Protein AF-B2KZG4-F1 (afdb_monomer_lite)

Organism: Picea abies (NCBI:txid3329)

pLDDT: mean 82.34, std 11.47, range [42.91, 95.0]

Sequence (218 aa):
MPFTLRVTTVGIEIMESKTRGLRWCLDFRDMDSPAIIVLSDAYGKKGEEGGGFVICPMYGRKCKAFM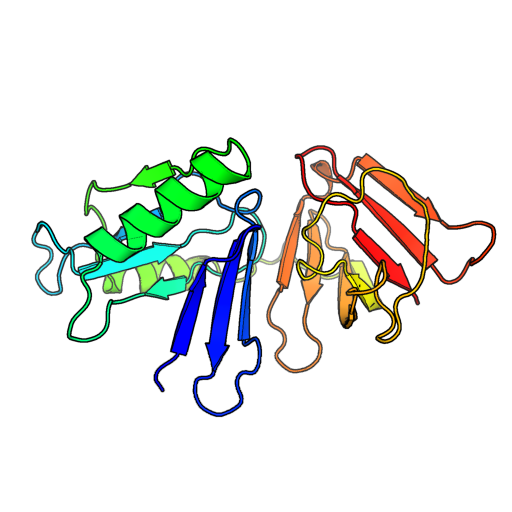ATSGVSNTAIISKLMKTPKSLLGIMVSLDNSQSIGASDFLKQRAEVAVGAEETPLGEWSVTRLRSAAHGTANTLGLTLGVGPKGGLGEKGDAVSRQLILTKMSLVERRPDNYEAVIVRPLSAVAALVRFAEEPQMFAIEFNDGCPIHVYAS

Structure (mmCIF, N/CA/C/O backbone):
data_AF-B2KZG4-F1
#
_entry.id   AF-B2KZG4-F1
#
loop_
_atom_site.group_PDB
_atom_site.id
_atom_site.type_symbol
_atom_site.label_atom_id
_atom_site.label_alt_id
_atom_site.label_comp_id
_atom_site.label_asym_id
_atom_site.label_entity_id
_atom_site.label_seq_id
_atom_site.pdbx_PDB_ins_code
_atom_site.Cartn_x
_atom_site.Cartn_y
_atom_site.Cartn_z
_atom_site.occupancy
_atom_site.B_iso_or_equiv
_atom_site.auth_seq_id
_atom_site.auth_comp_id
_atom_site.auth_asym_id
_atom_site.auth_atom_id
_atom_site.pdbx_PDB_model_num
ATOM 1 N N . MET A 1 1 ? -12.222 18.069 6.648 1.00 56.84 1 MET A N 1
ATOM 2 C CA . MET A 1 1 ? -12.704 17.825 5.268 1.00 56.84 1 MET A CA 1
ATOM 3 C C . MET A 1 1 ? -13.210 16.391 5.208 1.00 56.84 1 MET A C 1
ATOM 5 O O . MET A 1 1 ? -12.433 15.519 5.577 1.00 56.84 1 MET A O 1
ATOM 9 N N . PRO A 1 2 ? -14.478 16.124 4.847 1.00 76.06 2 PRO A N 1
ATOM 10 C CA . PRO A 1 2 ? -14.976 14.755 4.771 1.00 76.06 2 PRO A CA 1
ATOM 11 C C . PRO A 1 2 ? -14.326 14.038 3.584 1.00 76.06 2 PRO A C 1
ATOM 13 O O . PRO A 1 2 ? -14.284 14.581 2.479 1.00 76.06 2 PRO A O 1
ATOM 16 N N . PHE A 1 3 ? -13.828 12.828 3.817 1.00 84.88 3 PHE A N 1
ATOM 17 C CA . PHE A 1 3 ? -13.345 11.931 2.772 1.00 84.88 3 PHE A CA 1
ATOM 18 C C . PHE A 1 3 ? -14.338 10.790 2.582 1.00 84.88 3 PHE A C 1
ATOM 20 O O . PHE A 1 3 ? -15.022 10.396 3.524 1.00 84.88 3 PHE A O 1
ATOM 27 N N . THR A 1 4 ? -14.398 10.245 1.372 1.00 89.25 4 THR A N 1
ATOM 28 C CA . THR A 1 4 ? -15.195 9.051 1.082 1.00 89.25 4 THR A CA 1
ATOM 29 C C . THR A 1 4 ? -14.280 7.835 1.067 1.00 89.25 4 THR A C 1
ATOM 31 O O . THR A 1 4 ? -13.373 7.767 0.237 1.00 89.25 4 THR A O 1
ATOM 34 N N . LEU A 1 5 ? -14.526 6.880 1.968 1.00 90.38 5 LEU A N 1
ATOM 35 C CA . LEU A 1 5 ? -13.889 5.564 1.940 1.00 90.38 5 LEU A CA 1
ATOM 36 C C . LEU A 1 5 ? -14.695 4.642 1.025 1.00 90.38 5 LEU A C 1
ATOM 38 O O . LEU A 1 5 ? -15.847 4.310 1.305 1.00 90.38 5 LEU A O 1
ATOM 42 N N . ARG A 1 6 ? -14.083 4.235 -0.083 1.00 89.06 6 ARG A N 1
ATOM 43 C CA . ARG A 1 6 ? -14.642 3.305 -1.058 1.00 89.06 6 ARG A CA 1
ATOM 44 C C . ARG A 1 6 ? -13.932 1.964 -0.940 1.00 89.06 6 ARG A C 1
ATOM 46 O O . ARG A 1 6 ? -12.712 1.891 -1.016 1.00 89.06 6 ARG A O 1
ATOM 53 N N . VAL A 1 7 ? -14.717 0.906 -0.777 1.00 87.50 7 VAL A N 1
ATOM 54 C CA . VAL A 1 7 ? -14.233 -0.476 -0.845 1.00 87.50 7 VAL A CA 1
ATOM 55 C C . VAL A 1 7 ? -14.452 -0.964 -2.273 1.00 87.50 7 VAL A C 1
ATOM 57 O O . VAL A 1 7 ? -15.586 -0.933 -2.756 1.00 87.50 7 VAL A O 1
ATOM 60 N N . THR A 1 8 ? -13.379 -1.345 -2.956 1.00 84.31 8 THR A N 1
ATOM 61 C CA . THR A 1 8 ? -13.395 -1.846 -4.335 1.00 84.31 8 THR A CA 1
ATOM 62 C C . THR A 1 8 ? -13.182 -3.358 -4.358 1.00 84.31 8 THR A C 1
ATOM 64 O O . THR A 1 8 ? -13.098 -4.009 -3.318 1.00 84.31 8 THR A O 1
ATOM 67 N N . THR A 1 9 ? -13.115 -3.940 -5.555 1.00 76.25 9 THR A N 1
ATOM 68 C CA . THR A 1 9 ? -12.873 -5.377 -5.729 1.00 76.25 9 THR A CA 1
ATOM 69 C C . THR A 1 9 ? -11.454 -5.802 -5.355 1.00 76.25 9 THR A C 1
ATOM 71 O O . THR A 1 9 ? -11.238 -6.970 -5.059 1.00 76.25 9 THR A O 1
ATOM 74 N N . VAL A 1 10 ? -10.499 -4.869 -5.369 1.00 74.31 10 VAL A N 1
ATOM 75 C CA . VAL A 1 10 ? -9.067 -5.129 -5.136 1.00 74.31 10 VAL A CA 1
ATOM 76 C C . VAL A 1 10 ? -8.538 -4.510 -3.840 1.00 74.31 10 VAL A C 1
ATOM 78 O O . VAL A 1 10 ? -7.495 -4.917 -3.339 1.00 74.31 10 VAL A O 1
ATOM 81 N N . GLY A 1 11 ? -9.248 -3.539 -3.261 1.00 83.81 11 GLY A N 1
ATOM 82 C CA . GLY A 1 11 ? -8.737 -2.825 -2.101 1.00 83.81 11 GLY A CA 1
ATOM 83 C C . GLY A 1 11 ? -9.632 -1.702 -1.598 1.00 83.81 11 GLY A C 1
ATOM 84 O O . GLY A 1 11 ? -10.857 -1.710 -1.728 1.00 83.81 11 GLY A O 1
ATOM 85 N N . ILE A 1 12 ? -8.984 -0.716 -0.995 1.00 88.12 12 ILE A N 1
ATOM 86 C CA . ILE A 1 12 ? -9.591 0.427 -0.324 1.00 88.12 12 ILE A CA 1
ATOM 87 C C . ILE A 1 12 ? -9.110 1.689 -1.023 1.00 88.12 12 ILE A C 1
ATOM 89 O O . ILE A 1 12 ? -7.934 1.816 -1.348 1.00 88.12 12 ILE A O 1
ATOM 93 N N . GLU A 1 13 ? -10.002 2.647 -1.226 1.00 87.25 13 GLU A N 1
ATOM 94 C CA . GLU A 1 13 ? -9.699 3.944 -1.814 1.00 87.25 13 GLU A CA 1
ATOM 95 C C . GLU A 1 13 ? -10.297 5.057 -0.963 1.00 87.25 13 GLU A C 1
ATOM 97 O O . GLU A 1 13 ? -11.447 4.998 -0.537 1.00 87.25 13 GLU A O 1
ATOM 102 N N . ILE A 1 14 ? -9.516 6.106 -0.742 1.00 87.69 14 ILE A N 1
ATOM 103 C CA . ILE A 1 14 ? -9.949 7.338 -0.103 1.00 87.69 14 ILE A CA 1
ATOM 104 C C . ILE A 1 14 ? -10.012 8.400 -1.178 1.00 87.69 14 ILE A C 1
ATOM 106 O O . ILE A 1 14 ? -8.993 8.785 -1.761 1.00 87.69 14 ILE A O 1
ATOM 110 N N . MET A 1 15 ? -11.223 8.880 -1.414 1.00 85.56 15 MET A N 1
ATOM 111 C CA . MET A 1 15 ? -11.483 9.949 -2.359 1.00 85.56 15 MET A CA 1
ATOM 112 C C . MET A 1 15 ? -11.809 11.239 -1.622 1.00 85.56 15 MET A C 1
ATOM 114 O O . MET A 1 15 ? -12.485 11.246 -0.589 1.00 85.56 15 MET A O 1
ATOM 118 N N . GLU A 1 16 ? -11.354 12.351 -2.180 1.00 85.31 16 GLU A N 1
ATOM 119 C CA . GLU A 1 16 ? -11.807 13.667 -1.755 1.00 85.31 16 GLU A CA 1
ATOM 120 C C . GLU A 1 16 ? -13.248 13.901 -2.227 1.00 85.31 16 GLU A C 1
ATOM 122 O O . GLU A 1 16 ? -13.552 13.783 -3.412 1.00 85.31 16 GLU A O 1
ATOM 127 N N . SER A 1 17 ? -14.148 14.256 -1.308 1.00 78.50 17 SER A N 1
ATOM 128 C CA . SER A 1 17 ? -15.586 14.318 -1.607 1.00 78.50 17 SER A CA 1
ATOM 129 C C . SER A 1 17 ? -15.972 15.384 -2.641 1.00 78.50 17 SER A C 1
ATOM 131 O O . SER A 1 17 ? -16.978 15.220 -3.324 1.00 78.50 17 SER A O 1
ATOM 133 N N . LYS A 1 18 ? -15.185 16.462 -2.784 1.00 78.50 18 LYS A N 1
ATOM 134 C CA . LYS A 1 18 ? -15.475 17.562 -3.725 1.00 78.50 18 LYS A CA 1
ATOM 135 C C . LYS A 1 18 ? -14.966 17.287 -5.137 1.00 78.50 18 LYS A C 1
ATOM 137 O O . LYS A 1 18 ? -15.706 17.428 -6.100 1.00 78.50 18 LYS A O 1
ATOM 142 N N . THR A 1 19 ? -13.701 16.901 -5.252 1.00 78.25 19 THR A N 1
ATOM 143 C CA . THR A 1 19 ? -13.014 16.707 -6.539 1.00 78.25 19 THR A CA 1
ATOM 144 C C . THR A 1 19 ? -13.171 15.286 -7.073 1.00 78.25 19 THR A C 1
ATOM 146 O O . THR A 1 19 ? -12.844 15.024 -8.226 1.00 78.25 19 THR A O 1
ATOM 149 N N . ARG A 1 20 ? -13.628 14.350 -6.224 1.00 76.25 20 ARG A N 1
ATOM 150 C CA . ARG A 1 20 ? -13.563 12.896 -6.443 1.00 76.25 20 ARG A CA 1
ATOM 151 C C . ARG A 1 20 ? -12.151 12.402 -6.778 1.00 76.25 20 ARG A C 1
ATOM 153 O O . ARG A 1 20 ? -11.993 11.306 -7.307 1.00 76.25 20 ARG A O 1
ATOM 160 N N . GLY A 1 21 ? -11.127 13.186 -6.441 1.00 78.12 21 GLY A N 1
ATOM 161 C CA . GLY A 1 21 ? -9.735 12.823 -6.650 1.00 78.12 21 GLY A CA 1
ATOM 162 C C . GLY A 1 21 ? -9.309 11.709 -5.699 1.00 78.12 21 GLY A C 1
ATOM 163 O O . GLY A 1 21 ? -9.605 11.755 -4.500 1.00 78.12 21 GLY A O 1
ATOM 164 N N . LEU A 1 22 ? -8.590 10.715 -6.225 1.00 76.94 22 LEU A N 1
ATOM 165 C CA . LEU A 1 22 ? -7.983 9.654 -5.427 1.00 76.94 22 LEU A CA 1
ATOM 166 C C . LEU A 1 22 ? -6.866 10.241 -4.553 1.00 76.94 22 LEU A C 1
ATOM 168 O O . LEU A 1 22 ? -5.827 10.678 -5.050 1.00 76.94 22 LEU A O 1
ATOM 172 N N . ARG A 1 23 ? -7.063 10.232 -3.234 1.00 80.12 23 ARG A N 1
ATOM 173 C CA . ARG A 1 23 ? -6.073 10.714 -2.261 1.00 80.12 23 ARG A CA 1
ATOM 174 C C . ARG A 1 23 ? -5.188 9.582 -1.775 1.00 80.12 23 ARG A C 1
ATOM 176 O O . ARG A 1 23 ? -3.972 9.735 -1.735 1.00 80.12 23 ARG A O 1
ATOM 183 N N . TRP A 1 24 ? -5.781 8.437 -1.467 1.00 81.56 24 TRP A N 1
ATOM 184 C CA . TRP A 1 24 ? -5.064 7.264 -0.979 1.00 81.56 24 TRP A CA 1
ATOM 185 C C . TRP A 1 24 ? -5.742 5.994 -1.464 1.00 81.56 24 TRP A C 1
ATOM 187 O O . TRP A 1 24 ? -6.948 5.987 -1.677 1.00 81.56 24 TRP A O 1
ATOM 197 N N . CYS A 1 25 ? -4.981 4.923 -1.613 1.00 83.25 25 CYS A N 1
ATOM 198 C CA . CYS A 1 25 ? -5.530 3.589 -1.792 1.00 83.25 25 CYS A CA 1
ATOM 199 C C . CYS A 1 25 ? -4.755 2.592 -0.929 1.00 83.25 25 CYS A C 1
ATOM 201 O O . CYS A 1 25 ? -3.748 2.966 -0.324 1.00 83.25 25 CYS A O 1
ATOM 203 N N . LEU A 1 26 ? -5.196 1.341 -0.873 1.00 82.50 26 LEU A N 1
ATOM 204 C CA . LEU A 1 26 ? -4.478 0.198 -0.306 1.00 82.50 26 LEU A CA 1
ATOM 205 C C . LEU A 1 26 ? -5.041 -1.095 -0.901 1.00 82.50 26 LEU A C 1
ATOM 207 O O . LEU A 1 26 ? -6.253 -1.282 -0.845 1.00 82.50 26 LEU A O 1
ATOM 211 N N . ASP A 1 27 ? -4.198 -1.956 -1.476 1.00 81.88 27 ASP A N 1
ATOM 212 C CA . ASP A 1 27 ? -4.626 -3.298 -1.895 1.00 81.88 27 ASP A CA 1
ATOM 213 C C . ASP A 1 27 ? -4.811 -4.191 -0.669 1.00 81.88 27 ASP A C 1
ATOM 215 O O . ASP A 1 27 ? -4.065 -4.070 0.302 1.00 81.88 27 ASP A O 1
ATOM 219 N N . PHE A 1 28 ? -5.771 -5.111 -0.718 1.00 84.38 28 PHE A N 1
ATOM 220 C CA . PHE A 1 28 ? -5.986 -6.051 0.381 1.00 84.38 28 PHE A CA 1
ATOM 221 C C . PHE A 1 28 ? -4.776 -6.957 0.669 1.00 84.38 28 PHE A C 1
ATOM 223 O O . PHE A 1 28 ? -4.602 -7.368 1.810 1.00 84.38 28 PHE A O 1
ATOM 230 N N . ARG A 1 29 ? -3.927 -7.246 -0.325 1.00 79.69 29 ARG A N 1
ATOM 231 C CA . ARG A 1 29 ? -2.676 -8.015 -0.168 1.00 79.69 29 ARG A CA 1
ATOM 232 C C . ARG A 1 29 ? -1.538 -7.203 0.430 1.00 79.69 29 ARG A C 1
ATOM 234 O O . ARG A 1 29 ? -0.621 -7.781 0.991 1.00 79.69 29 ARG A O 1
ATOM 241 N N . ASP A 1 30 ? -1.608 -5.880 0.318 1.00 81.31 30 ASP A N 1
ATOM 242 C CA . ASP A 1 30 ? -0.637 -4.968 0.921 1.00 81.31 30 ASP A CA 1
ATOM 243 C C . ASP A 1 30 ? -1.042 -4.577 2.354 1.00 81.31 30 ASP A C 1
ATOM 245 O O . ASP A 1 30 ? -0.452 -3.660 2.929 1.00 81.31 30 ASP A O 1
ATOM 249 N N . MET A 1 31 ? -2.073 -5.202 2.932 1.00 87.06 31 MET A N 1
ATOM 250 C CA . MET A 1 31 ? -2.447 -4.988 4.329 1.00 87.06 31 MET A CA 1
ATOM 251 C C . MET A 1 31 ? -1.534 -5.787 5.259 1.00 87.06 31 MET A C 1
ATOM 253 O O . MET A 1 31 ? -1.194 -6.928 4.969 1.00 87.06 31 MET A O 1
ATOM 257 N N . ASP A 1 32 ? -1.154 -5.177 6.378 1.00 88.31 32 ASP A N 1
ATOM 258 C CA . ASP A 1 32 ? -0.301 -5.792 7.396 1.00 88.31 32 ASP A CA 1
ATOM 259 C C . ASP A 1 32 ? -1.067 -6.838 8.229 1.00 88.31 32 ASP A C 1
ATOM 261 O O . ASP A 1 32 ? -2.252 -7.088 8.008 1.00 88.31 32 ASP A O 1
ATOM 265 N N . SER A 1 33 ? -0.420 -7.438 9.226 1.00 87.94 33 SER A N 1
ATOM 266 C CA . SER A 1 33 ? -1.079 -8.244 10.248 1.00 87.94 33 SER A CA 1
ATOM 267 C C . SER A 1 33 ? -0.713 -7.766 11.662 1.00 87.94 33 SER A C 1
ATOM 269 O O . SER A 1 33 ? 0.390 -8.057 12.121 1.00 87.94 33 SER A O 1
ATOM 271 N N . PRO A 1 34 ? -1.632 -7.105 12.399 1.00 92.06 34 PRO A N 1
ATOM 272 C CA . PRO A 1 34 ? -3.049 -6.913 12.084 1.00 92.06 34 PRO A CA 1
ATOM 273 C C . PRO A 1 34 ? -3.299 -5.870 10.984 1.00 92.06 34 PRO A C 1
ATOM 275 O O . PRO A 1 34 ? -2.764 -4.766 11.018 1.00 92.06 34 PRO A O 1
ATOM 278 N N . ALA A 1 35 ? -4.189 -6.197 10.048 1.00 92.38 35 ALA A N 1
ATOM 279 C CA . ALA A 1 35 ? -4.571 -5.325 8.939 1.00 92.38 35 ALA A CA 1
ATOM 280 C C . ALA A 1 35 ? -5.464 -4.160 9.390 1.00 92.38 35 ALA A C 1
ATOM 282 O O . ALA A 1 35 ? -5.437 -3.070 8.810 1.00 92.38 35 ALA A O 1
ATOM 283 N N . ILE A 1 36 ? -6.286 -4.401 10.414 1.00 94.69 36 ILE A N 1
ATOM 284 C CA . ILE A 1 36 ? -7.178 -3.415 11.022 1.00 94.69 36 ILE A CA 1
ATOM 285 C C . ILE A 1 36 ? -7.009 -3.462 12.540 1.00 94.69 36 ILE A C 1
ATOM 287 O O . ILE A 1 36 ? -7.070 -4.538 13.128 1.00 94.69 36 ILE A O 1
ATOM 291 N N . ILE A 1 37 ? -6.859 -2.299 13.174 1.00 94.00 37 ILE A N 1
ATOM 292 C CA . ILE A 1 37 ? -6.794 -2.158 14.636 1.00 94.00 37 ILE A CA 1
ATOM 293 C C . ILE A 1 37 ? -7.964 -1.292 15.102 1.00 94.00 37 ILE A C 1
ATOM 295 O O . ILE A 1 37 ? -8.118 -0.163 14.635 1.00 94.00 37 ILE A O 1
ATOM 299 N N . VAL A 1 38 ? -8.788 -1.796 16.019 1.00 94.69 38 VAL A N 1
ATOM 300 C CA . VAL A 1 38 ? -9.858 -1.017 16.662 1.00 94.69 38 VAL A CA 1
ATOM 301 C C . VAL A 1 38 ? -9.266 -0.221 17.821 1.00 94.69 38 VAL A C 1
ATOM 303 O O . VAL A 1 38 ? -8.626 -0.784 18.708 1.00 94.69 38 VAL A O 1
ATOM 306 N N . LEU A 1 39 ? -9.486 1.091 17.812 1.00 93.94 39 LEU A N 1
ATOM 307 C CA . LEU A 1 39 ? -9.000 1.995 18.850 1.00 93.94 39 LEU A CA 1
ATOM 308 C C . LEU A 1 39 ? -9.961 2.008 20.044 1.00 93.94 39 LEU A C 1
ATOM 310 O O . LEU A 1 39 ? -11.175 1.881 19.868 1.00 93.94 39 LEU A O 1
ATOM 314 N N . SER A 1 40 ? -9.436 2.217 21.251 1.00 91.94 40 SER A N 1
ATOM 315 C CA . SER A 1 40 ? -10.260 2.552 22.419 1.00 91.94 40 SER A CA 1
ATOM 316 C C . SER A 1 40 ? -10.894 3.938 22.273 1.00 91.94 40 SER A C 1
ATOM 318 O O . SER A 1 40 ? -10.455 4.758 21.458 1.00 91.94 40 SE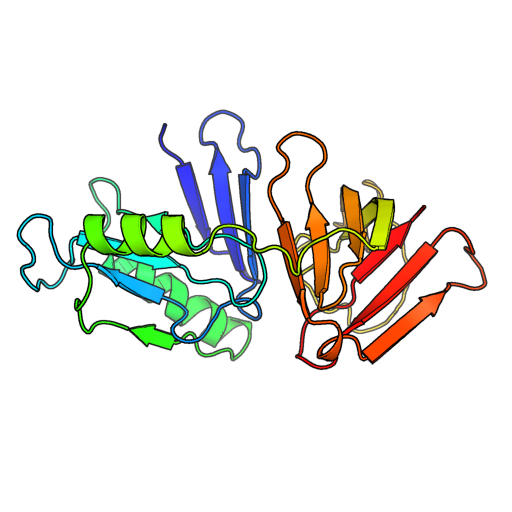R A O 1
ATOM 320 N N . ASP A 1 41 ? -11.965 4.196 23.028 1.00 88.25 41 ASP A N 1
ATOM 321 C CA . ASP A 1 41 ? -12.639 5.494 22.999 1.00 88.25 41 ASP A CA 1
ATOM 322 C C . ASP A 1 41 ? -11.772 6.634 23.578 1.00 88.25 41 ASP A C 1
ATOM 324 O O . ASP A 1 41 ? -10.658 6.430 24.063 1.00 88.25 41 ASP A O 1
ATOM 328 N N . ALA A 1 42 ? -12.288 7.867 23.543 1.00 83.31 42 ALA A N 1
ATOM 329 C CA . ALA A 1 42 ? -11.571 9.046 24.042 1.00 83.31 42 ALA A CA 1
ATOM 330 C C . ALA A 1 42 ? -11.215 8.985 25.544 1.00 83.31 42 ALA A C 1
ATOM 332 O O . ALA A 1 42 ? -10.371 9.753 26.002 1.00 83.31 42 ALA A O 1
ATOM 333 N N . TYR A 1 43 ? -11.844 8.087 26.304 1.00 81.69 43 TYR A N 1
ATOM 334 C CA . TYR A 1 43 ? -11.617 7.860 27.729 1.00 81.69 43 TYR A CA 1
ATOM 335 C C . TYR A 1 43 ? -10.838 6.562 27.999 1.00 81.69 43 TYR A C 1
ATOM 337 O O . TYR A 1 43 ? -10.712 6.155 29.154 1.00 81.69 43 TYR A O 1
ATOM 345 N N . GLY A 1 44 ? -10.334 5.899 26.953 1.00 79.25 44 GLY A N 1
ATOM 346 C CA . GLY A 1 44 ? -9.627 4.624 27.048 1.00 79.25 44 GLY A CA 1
ATOM 347 C C . GLY A 1 44 ? -10.531 3.435 27.380 1.00 79.25 44 GLY A C 1
ATOM 348 O O . GLY A 1 44 ? -10.032 2.370 27.744 1.00 79.25 44 GLY A O 1
ATOM 349 N N . LYS A 1 45 ? -11.856 3.586 27.282 1.00 81.19 45 LYS A N 1
ATOM 350 C CA . LYS A 1 45 ? -12.800 2.497 27.530 1.00 81.19 45 LYS A CA 1
ATOM 351 C C . LYS A 1 45 ? -12.971 1.642 26.285 1.00 81.19 45 LYS A C 1
ATOM 353 O O . LYS A 1 45 ? -12.880 2.109 25.146 1.00 81.19 45 LYS A O 1
ATOM 358 N N . LYS A 1 46 ? -13.255 0.367 26.544 1.00 86.00 46 LYS A N 1
ATOM 359 C CA . LYS A 1 46 ? -13.609 -0.606 25.516 1.00 86.00 46 LYS A CA 1
ATOM 360 C C . LYS A 1 46 ? -15.108 -0.539 25.260 1.00 86.00 46 LYS A C 1
ATOM 362 O O . LYS A 1 46 ? -15.889 -0.552 26.210 1.00 86.00 46 LYS A O 1
ATOM 367 N N . GLY A 1 47 ? -15.506 -0.487 23.998 1.00 78.44 47 GLY A N 1
ATOM 368 C CA . GLY A 1 47 ? -16.911 -0.437 23.599 1.00 78.44 47 GLY A CA 1
ATOM 369 C C . GLY A 1 47 ? -17.146 -1.124 22.261 1.00 78.44 47 GLY A C 1
ATOM 370 O O . GLY A 1 47 ? -16.199 -1.388 21.524 1.00 78.44 47 GLY A O 1
ATOM 371 N N . GLU A 1 48 ? -18.407 -1.410 21.935 1.00 73.50 48 GLU A N 1
ATOM 372 C CA . GLU A 1 48 ? -18.758 -2.093 20.679 1.00 73.50 48 GLU A CA 1
ATOM 373 C C . GLU A 1 48 ? -18.341 -1.293 19.436 1.00 73.50 48 GLU A C 1
ATOM 375 O O . GLU A 1 48 ? -17.879 -1.874 18.459 1.00 73.50 48 GLU A O 1
ATOM 380 N N . GLU A 1 49 ? -18.429 0.038 19.493 1.00 80.19 49 GLU A N 1
ATOM 381 C CA . GLU A 1 49 ? -18.045 0.923 18.385 1.00 80.19 49 GLU A CA 1
ATOM 382 C C . GLU A 1 49 ? -16.574 1.366 18.410 1.00 80.19 49 GLU A C 1
ATOM 384 O O . GLU A 1 49 ? -16.059 1.834 17.390 1.00 80.19 49 GLU A O 1
ATOM 389 N N . GLY A 1 50 ? -15.891 1.218 19.551 1.00 79.06 50 GLY A N 1
ATOM 390 C CA . GLY A 1 50 ? -14.549 1.764 19.779 1.00 79.06 50 GLY A CA 1
ATOM 391 C C . GLY A 1 50 ? -14.447 3.284 19.558 1.00 79.06 50 GLY A C 1
ATOM 392 O O . GLY A 1 50 ? -15.434 3.987 19.335 1.00 79.06 50 GLY A O 1
ATOM 393 N N . GLY A 1 51 ? -13.222 3.810 19.597 1.00 85.38 51 GLY A N 1
ATOM 394 C CA . GLY A 1 51 ? -12.899 5.208 19.276 1.00 85.38 51 GLY A CA 1
ATOM 395 C C . GLY A 1 51 ? -12.582 5.461 17.801 1.00 85.38 51 GLY A C 1
ATOM 396 O O . GLY A 1 51 ? -12.049 6.515 17.460 1.00 85.38 51 GLY A O 1
ATOM 397 N N . GLY A 1 52 ? -12.866 4.494 16.927 1.00 91.62 52 GLY A N 1
ATOM 398 C CA . GLY A 1 52 ? -12.438 4.472 15.530 1.00 91.62 52 GLY A CA 1
ATOM 399 C C . GLY A 1 52 ? -11.576 3.251 15.228 1.00 91.62 52 GLY A C 1
ATOM 400 O O . GLY A 1 52 ? -11.419 2.350 16.052 1.00 91.62 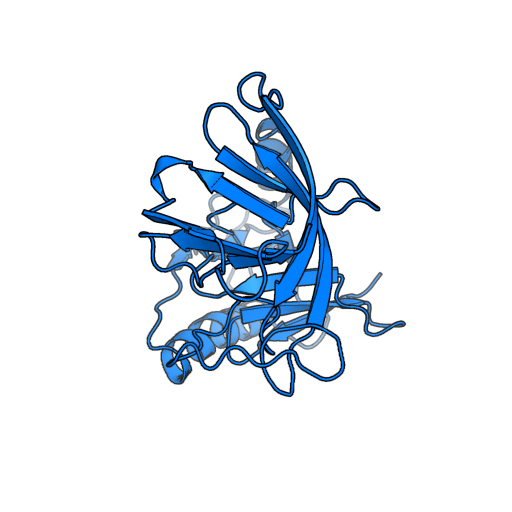52 GLY A O 1
ATOM 401 N N . PHE A 1 53 ? -11.013 3.209 14.027 1.00 93.62 53 PHE A N 1
ATOM 402 C CA . PHE A 1 53 ? -10.164 2.105 13.595 1.00 93.62 53 PHE A CA 1
ATOM 403 C C . PHE A 1 53 ? -9.022 2.592 12.711 1.00 93.62 53 PHE A C 1
ATOM 405 O O . PHE A 1 53 ? -9.112 3.624 12.046 1.00 93.62 53 PHE A O 1
ATOM 412 N N . VAL A 1 54 ? -7.939 1.832 12.693 1.00 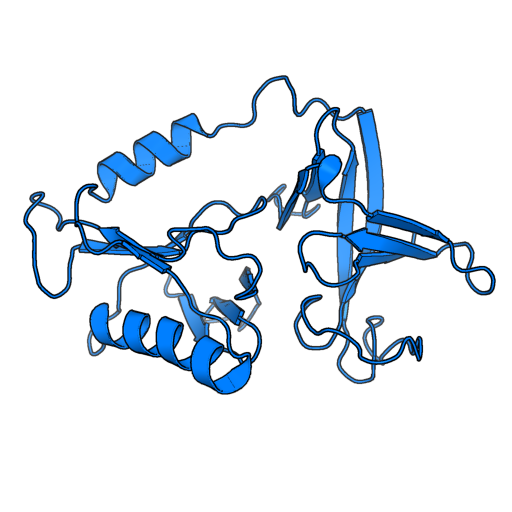93.50 54 VAL A N 1
ATOM 413 C CA . VAL A 1 54 ? -6.753 2.084 11.883 1.00 93.50 54 VAL A CA 1
ATOM 414 C C . VAL A 1 54 ? -6.654 1.006 10.822 1.00 93.50 54 VAL A C 1
ATOM 416 O O . VAL A 1 54 ? -6.824 -0.169 11.124 1.00 93.50 54 VAL A O 1
ATOM 419 N N . ILE A 1 55 ? -6.362 1.407 9.588 1.00 92.94 55 ILE A N 1
ATOM 420 C CA . ILE A 1 55 ? -5.956 0.488 8.528 1.00 92.94 55 ILE A CA 1
ATOM 421 C C . ILE A 1 55 ? -4.431 0.507 8.426 1.00 92.94 55 ILE A C 1
ATOM 423 O O . ILE A 1 55 ? -3.837 1.575 8.215 1.00 92.94 55 ILE A O 1
ATOM 427 N N . CYS A 1 56 ? -3.834 -0.674 8.556 1.00 89.75 56 CYS A N 1
ATOM 428 C CA . CYS A 1 56 ? -2.397 -0.903 8.592 1.00 89.75 56 CYS A CA 1
ATOM 429 C C . CYS A 1 56 ? -1.924 -1.517 7.267 1.00 89.75 56 CYS A C 1
ATOM 431 O O . CYS A 1 56 ? -2.323 -2.629 6.922 1.00 89.75 56 CYS A O 1
ATOM 433 N N . PRO A 1 57 ? -1.119 -0.794 6.483 1.00 85.44 57 PRO A N 1
ATOM 434 C CA . PRO A 1 57 ? -0.436 -1.337 5.319 1.00 85.44 57 PRO A CA 1
ATOM 435 C C . PRO A 1 57 ? 0.889 -1.998 5.723 1.00 85.44 57 PRO A C 1
ATOM 437 O O . PRO A 1 57 ? 1.606 -1.482 6.574 1.00 85.44 57 PRO A O 1
ATOM 440 N N . MET A 1 58 ? 1.236 -3.093 5.056 1.00 77.69 58 MET A N 1
ATOM 441 C CA . MET A 1 58 ? 2.478 -3.841 5.264 1.00 77.69 58 MET A CA 1
ATOM 442 C C . MET A 1 58 ? 3.705 -3.062 4.765 1.00 77.69 58 MET A C 1
ATOM 444 O O . MET A 1 58 ? 4.785 -3.136 5.344 1.00 77.69 58 MET A O 1
ATOM 448 N N . TYR A 1 59 ? 3.532 -2.277 3.693 1.00 71.81 59 TYR A N 1
ATOM 449 C CA . TYR A 1 59 ? 4.624 -1.594 2.999 1.00 71.81 59 TYR A CA 1
ATOM 450 C C . TYR A 1 59 ? 4.321 -0.107 2.769 1.00 71.81 59 TYR A C 1
ATOM 452 O O . TYR A 1 59 ? 3.436 0.261 1.995 1.00 71.81 59 TYR A O 1
ATOM 460 N N . GLY A 1 60 ? 5.092 0.768 3.422 1.00 63.00 60 GLY A N 1
ATOM 461 C CA . GLY A 1 60 ? 5.357 2.164 3.036 1.00 63.00 60 GLY A CA 1
ATOM 462 C C . GLY A 1 60 ? 4.233 3.189 2.992 1.00 63.00 60 GLY A C 1
ATOM 463 O O . GLY A 1 60 ? 4.515 4.376 2.842 1.00 63.00 60 GLY A O 1
ATOM 464 N N . ARG A 1 61 ? 2.971 2.800 3.153 1.00 65.31 61 ARG A N 1
ATOM 465 C CA . ARG A 1 61 ? 1.894 3.760 3.411 1.00 65.31 61 ARG A CA 1
ATOM 466 C C . ARG A 1 61 ? 1.847 3.981 4.917 1.00 65.31 61 ARG A C 1
ATOM 468 O O . ARG A 1 61 ? 1.910 3.046 5.694 1.00 65.31 61 ARG A O 1
ATOM 475 N N . LYS A 1 62 ? 1.739 5.219 5.389 1.00 75.00 62 LYS A N 1
ATOM 476 C CA . LYS A 1 62 ? 1.510 5.410 6.828 1.00 75.00 62 LYS A CA 1
ATOM 477 C C . LYS A 1 62 ? 0.097 4.919 7.164 1.00 75.00 62 LYS A C 1
ATOM 479 O O . LYS A 1 62 ? -0.836 5.336 6.470 1.00 75.00 62 LYS A O 1
ATOM 484 N N . CYS A 1 63 ? -0.070 4.125 8.227 1.00 84.88 63 CYS A N 1
ATOM 485 C CA . CYS A 1 63 ? -1.382 3.653 8.692 1.00 84.88 63 CYS A CA 1
ATOM 486 C C . CYS A 1 63 ? -2.385 4.812 8.754 1.00 84.88 63 CYS A C 1
ATOM 488 O O . CYS A 1 63 ? -2.013 5.923 9.133 1.00 84.88 63 CYS A O 1
ATOM 490 N N . LYS A 1 64 ? -3.643 4.627 8.367 1.00 87.88 64 LYS A N 1
ATOM 491 C CA . LYS A 1 64 ? -4.625 5.725 8.418 1.00 87.88 64 LYS A CA 1
ATOM 492 C C . LYS A 1 64 ? -5.719 5.392 9.416 1.00 87.88 64 LYS A C 1
ATOM 494 O O . LYS A 1 64 ? -6.255 4.291 9.392 1.00 87.88 64 LYS A O 1
ATOM 499 N N . ALA A 1 65 ? -6.003 6.349 10.294 1.00 90.75 65 ALA A N 1
ATOM 500 C CA . ALA A 1 65 ? -7.091 6.264 11.253 1.00 90.75 65 ALA A CA 1
ATOM 501 C C . ALA A 1 65 ? -8.379 6.805 10.627 1.00 90.75 65 ALA A C 1
ATOM 503 O O . ALA A 1 65 ? -8.362 7.808 9.906 1.00 90.75 65 ALA A O 1
ATOM 504 N N . PHE A 1 66 ? -9.485 6.138 10.923 1.00 91.25 66 PHE A N 1
ATOM 505 C CA . PHE A 1 66 ? -10.810 6.429 10.412 1.00 91.25 66 PHE A CA 1
ATOM 506 C C . PHE A 1 66 ? -11.823 6.406 11.548 1.00 91.25 66 PHE A C 1
ATOM 508 O O . PHE A 1 66 ? -11.692 5.669 12.526 1.00 91.25 66 PHE A O 1
ATOM 515 N N . MET A 1 67 ? -12.859 7.212 11.372 1.00 90.19 67 MET A N 1
ATOM 516 C CA . MET A 1 67 ? -14.028 7.241 12.231 1.00 90.19 67 MET A CA 1
ATOM 517 C C . MET A 1 67 ? -15.248 7.332 11.328 1.00 90.19 67 MET A C 1
ATOM 519 O O . MET A 1 67 ? -15.245 8.092 10.352 1.00 90.19 67 MET A O 1
ATOM 523 N N . ALA A 1 68 ? -16.263 6.527 11.619 1.00 88.88 68 ALA A N 1
ATOM 524 C CA . ALA A 1 68 ? -17.504 6.561 10.874 1.00 88.88 68 ALA A CA 1
ATOM 525 C C . ALA A 1 68 ? -18.194 7.929 11.013 1.00 88.88 68 ALA A C 1
ATOM 527 O O . ALA A 1 68 ? -18.149 8.579 12.058 1.00 88.88 68 ALA A O 1
ATOM 528 N N . THR A 1 69 ? -18.826 8.381 9.932 1.00 87.31 69 THR A N 1
ATOM 529 C CA . THR A 1 69 ? -19.709 9.550 9.968 1.00 87.31 69 THR A CA 1
ATOM 530 C C . THR A 1 69 ? -21.049 9.181 10.601 1.00 87.31 69 THR A C 1
ATOM 532 O O . THR A 1 69 ? -21.401 8.004 10.680 1.00 87.31 69 THR A O 1
ATOM 535 N N . SER A 1 70 ? -21.842 10.182 10.988 1.00 81.25 70 SER A N 1
ATOM 536 C CA . SER A 1 70 ? -23.203 9.956 11.485 1.00 81.25 70 SER A CA 1
ATOM 537 C C . SER A 1 70 ? -24.020 9.076 10.526 1.00 81.25 70 SER A C 1
ATOM 539 O O . SER A 1 70 ? -23.984 9.253 9.308 1.00 81.25 70 SER A O 1
ATOM 541 N N . GLY A 1 71 ? -24.746 8.104 11.087 1.00 83.44 71 GLY A N 1
ATOM 542 C CA . GLY A 1 71 ? -25.588 7.169 10.330 1.00 83.44 71 GLY A CA 1
ATOM 543 C C . GLY A 1 71 ? -24.905 5.875 9.871 1.00 83.44 71 GLY A C 1
ATOM 544 O O . GLY A 1 71 ? -25.577 5.025 9.293 1.00 83.44 71 GLY A O 1
ATOM 545 N N . VAL A 1 72 ? -23.607 5.686 10.137 1.00 86.75 72 VAL A N 1
ATOM 546 C CA . VAL A 1 72 ? -22.883 4.428 9.881 1.00 86.75 72 VAL A CA 1
ATOM 547 C C . VAL A 1 72 ? -22.037 4.080 11.107 1.00 86.75 72 VAL A C 1
ATOM 549 O O . VAL A 1 72 ? -21.480 4.975 11.733 1.00 86.75 72 VAL A O 1
ATOM 552 N N . SER A 1 73 ? -21.930 2.795 11.449 1.00 90.38 73 SER A N 1
ATOM 553 C CA . SER A 1 73 ? -21.060 2.321 12.529 1.00 90.38 73 SER A CA 1
ATOM 554 C C . SER A 1 73 ? -19.662 1.920 12.050 1.00 90.38 73 SER A C 1
ATOM 556 O O . SER A 1 73 ? -19.484 1.445 10.922 1.00 90.38 73 SER A O 1
ATOM 558 N N . ASN A 1 74 ? -18.662 2.032 12.930 1.00 91.25 74 ASN A N 1
ATOM 559 C CA . ASN A 1 74 ? -17.313 1.508 12.693 1.00 91.25 74 ASN A CA 1
ATOM 560 C C . ASN A 1 74 ? -17.369 -0.006 12.449 1.00 91.25 74 ASN A C 1
ATOM 562 O O . ASN A 1 74 ? -16.748 -0.517 11.516 1.00 91.25 74 ASN A O 1
ATOM 566 N N . THR A 1 75 ? -18.190 -0.709 13.229 1.00 91.19 75 THR A N 1
ATOM 567 C CA . THR A 1 75 ? -18.425 -2.154 13.111 1.00 91.19 75 THR A CA 1
ATOM 568 C C . THR A 1 75 ? -18.950 -2.557 11.730 1.00 91.19 75 THR A C 1
ATOM 570 O O . THR A 1 75 ? -18.459 -3.524 11.139 1.00 91.19 75 THR A O 1
ATOM 573 N N . ALA A 1 76 ? -19.886 -1.795 11.151 1.00 91.69 76 ALA A N 1
ATOM 574 C CA . ALA A 1 76 ? -20.411 -2.055 9.811 1.00 91.69 76 ALA A CA 1
ATOM 575 C C . ALA A 1 76 ? -19.347 -1.853 8.723 1.00 91.69 76 ALA A C 1
ATOM 577 O O . ALA A 1 76 ? -19.249 -2.662 7.793 1.00 91.69 76 ALA A O 1
ATOM 578 N N . ILE A 1 77 ? -18.522 -0.807 8.847 1.00 92.38 77 ILE A N 1
ATOM 579 C CA . ILE A 1 77 ? -17.426 -0.540 7.905 1.00 92.38 77 ILE A CA 1
ATOM 580 C C . ILE A 1 77 ? -16.396 -1.672 7.962 1.00 92.38 77 ILE A C 1
ATOM 582 O O . ILE A 1 77 ? -16.068 -2.246 6.923 1.00 92.38 77 ILE A O 1
ATOM 58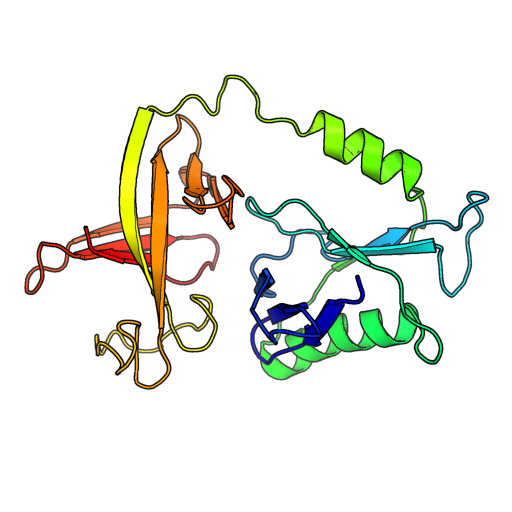6 N N . ILE A 1 78 ? -15.944 -2.046 9.162 1.00 93.75 78 ILE A N 1
ATOM 587 C CA . ILE A 1 78 ? -14.986 -3.140 9.367 1.00 93.75 78 ILE A CA 1
ATOM 588 C C . ILE A 1 78 ? -15.557 -4.454 8.823 1.00 93.75 78 ILE A C 1
ATOM 590 O O . ILE A 1 78 ? -14.874 -5.163 8.087 1.00 93.75 78 ILE A O 1
ATOM 594 N N . SER A 1 79 ? -16.833 -4.758 9.082 1.00 92.62 79 SER A N 1
ATOM 595 C CA . SER A 1 79 ? -17.483 -5.958 8.538 1.00 92.62 79 SER A CA 1
ATOM 596 C C . SER A 1 79 ? -17.414 -6.003 7.009 1.00 92.62 79 SER A C 1
ATOM 598 O O . SER A 1 79 ? -17.104 -7.046 6.431 1.00 92.62 79 SER A O 1
ATOM 600 N N . LYS A 1 80 ? -17.645 -4.871 6.334 1.00 92.31 80 LYS A N 1
ATOM 601 C CA . LYS A 1 80 ? -17.535 -4.777 4.873 1.00 92.31 80 LYS A CA 1
ATOM 602 C C . LYS A 1 80 ? -16.093 -4.951 4.390 1.00 92.31 80 LYS A C 1
ATOM 604 O O . LYS A 1 80 ? -15.876 -5.660 3.405 1.00 92.31 80 LYS A O 1
ATOM 609 N N . LEU A 1 81 ? -15.129 -4.351 5.088 1.00 92.12 81 LEU A N 1
ATOM 610 C CA . LEU A 1 81 ? -13.698 -4.476 4.796 1.00 92.12 81 LEU A CA 1
ATOM 611 C C . LEU A 1 81 ? -13.181 -5.907 4.953 1.00 92.12 81 LEU A C 1
ATOM 613 O O . LEU A 1 81 ? -12.301 -6.306 4.208 1.00 92.12 81 LEU A O 1
ATOM 617 N N . MET A 1 82 ? -13.753 -6.688 5.867 1.00 92.88 82 MET A N 1
ATOM 618 C CA . MET A 1 82 ? -13.384 -8.090 6.080 1.00 92.88 82 MET A CA 1
ATOM 619 C C . MET A 1 82 ? -14.081 -9.029 5.086 1.00 92.88 82 MET A C 1
ATOM 621 O O . MET A 1 82 ? -13.488 -9.991 4.600 1.00 92.88 82 MET A O 1
ATOM 625 N N . LYS A 1 83 ? -15.356 -8.764 4.768 1.00 92.94 83 LYS A N 1
ATOM 626 C CA . LYS A 1 83 ? -16.165 -9.620 3.882 1.00 92.94 83 LYS A CA 1
ATOM 627 C C . LYS A 1 83 ? -15.748 -9.521 2.419 1.00 92.94 83 LYS A C 1
ATOM 629 O O . LYS A 1 83 ? -15.677 -10.547 1.753 1.00 92.94 83 LYS A O 1
ATOM 634 N N . THR A 1 84 ? -15.471 -8.312 1.934 1.00 90.12 84 THR A N 1
ATOM 635 C CA . THR A 1 84 ? -15.171 -8.051 0.515 1.00 90.12 84 THR A CA 1
ATOM 636 C C . THR A 1 84 ? -13.941 -8.817 -0.006 1.00 90.12 84 THR A C 1
ATOM 638 O O . THR A 1 84 ? -14.087 -9.549 -0.986 1.00 90.12 84 THR A O 1
ATOM 641 N N . PRO A 1 85 ? -12.753 -8.734 0.625 1.00 87.69 85 PRO A N 1
ATOM 642 C CA . PRO A 1 85 ? -11.579 -9.487 0.179 1.00 87.69 85 PRO A CA 1
ATOM 643 C C . PRO A 1 85 ? -11.774 -10.993 0.311 1.00 87.69 85 PRO A C 1
ATOM 645 O O . PRO A 1 85 ? -11.374 -11.739 -0.580 1.00 87.69 85 PRO A O 1
ATOM 648 N N . LYS A 1 86 ? -12.461 -11.446 1.367 1.00 89.00 86 LYS A N 1
ATOM 649 C CA . LYS A 1 86 ? -12.762 -12.867 1.553 1.00 89.00 86 LYS A CA 1
ATOM 650 C C . LYS A 1 86 ? -13.632 -13.408 0.421 1.00 89.00 86 LYS A C 1
ATOM 652 O O . LYS A 1 86 ? -13.359 -14.489 -0.085 1.00 89.00 86 LYS A O 1
ATOM 657 N N . SER A 1 87 ? -14.665 -12.668 0.017 1.00 86.56 87 SER A N 1
ATOM 658 C CA . SER A 1 87 ? -15.595 -13.110 -1.025 1.00 86.56 87 SER A CA 1
ATOM 659 C C . SER A 1 87 ? -15.040 -12.973 -2.441 1.00 86.56 87 SER A C 1
ATOM 661 O O . SER A 1 87 ? -15.378 -13.784 -3.293 1.00 86.56 87 SER A O 1
ATOM 663 N N . LEU A 1 88 ? -14.245 -11.934 -2.711 1.00 83.50 88 LEU A N 1
ATOM 664 C CA . LEU A 1 88 ? -13.801 -11.607 -4.072 1.00 83.50 88 LEU A CA 1
ATOM 665 C C . LEU A 1 88 ? -12.403 -12.130 -4.402 1.00 83.50 88 LEU A C 1
ATOM 667 O O . LEU A 1 88 ? -12.132 -12.422 -5.561 1.00 83.50 88 LEU A O 1
ATOM 671 N N . LEU A 1 89 ? -11.524 -12.226 -3.404 1.00 80.38 89 LEU A N 1
ATOM 672 C CA . LEU A 1 89 ? -10.110 -12.563 -3.590 1.00 80.38 89 LEU A CA 1
ATOM 673 C C . LEU A 1 89 ? -9.680 -13.794 -2.779 1.00 80.38 89 LEU A C 1
ATOM 675 O O . LEU A 1 89 ? -8.541 -14.227 -2.903 1.00 80.38 89 LEU A O 1
ATOM 679 N N . GLY A 1 90 ? -10.552 -14.337 -1.921 1.00 84.12 90 GLY A N 1
ATOM 680 C CA . GLY A 1 90 ? -10.194 -15.420 -1.000 1.00 84.12 90 GLY A CA 1
ATOM 681 C C . GLY A 1 90 ? -9.205 -15.001 0.095 1.00 84.12 90 GLY A C 1
ATOM 682 O O . GLY A 1 90 ? -8.640 -15.859 0.766 1.00 84.12 90 GLY A O 1
ATOM 683 N N . ILE A 1 91 ? -8.993 -13.695 0.294 1.00 83.62 91 ILE A N 1
ATOM 684 C CA . ILE A 1 91 ? -8.021 -13.157 1.253 1.00 83.62 91 ILE A CA 1
ATOM 685 C C . ILE A 1 91 ? -8.700 -12.933 2.602 1.00 83.62 91 ILE A C 1
ATOM 687 O O . ILE A 1 91 ? -9.767 -12.320 2.686 1.00 83.62 91 ILE A O 1
ATOM 691 N N . MET A 1 92 ? -8.060 -13.397 3.675 1.00 87.94 92 MET A N 1
ATOM 692 C CA . MET A 1 92 ? -8.468 -13.079 5.039 1.00 87.94 92 MET A CA 1
ATOM 693 C C . MET A 1 92 ? -7.724 -11.840 5.531 1.00 87.94 92 MET A C 1
ATOM 695 O O . MET A 1 92 ? -6.501 -11.804 5.542 1.00 87.94 92 MET A O 1
ATOM 699 N N . VAL A 1 93 ? -8.483 -10.838 5.959 1.00 90.25 93 VAL A N 1
ATOM 700 C CA . VAL A 1 93 ? -7.961 -9.639 6.621 1.00 90.25 93 VAL A CA 1
ATOM 701 C C . VAL A 1 93 ? -7.906 -9.920 8.123 1.00 90.25 93 VAL A C 1
ATOM 703 O O . VAL A 1 93 ? -8.829 -10.527 8.664 1.00 90.25 93 VAL A O 1
ATOM 706 N N . SER A 1 94 ? -6.829 -9.532 8.802 1.00 92.94 94 SER A N 1
ATOM 707 C CA . SER A 1 94 ? -6.684 -9.703 10.251 1.00 92.94 94 SER A CA 1
ATOM 708 C C . SER A 1 94 ? -7.206 -8.477 11.007 1.00 92.94 94 SER A C 1
ATOM 710 O O . SER A 1 94 ? -6.964 -7.334 10.625 1.00 92.94 94 SER A O 1
ATOM 712 N N . LEU A 1 95 ? -7.948 -8.718 12.087 1.00 94.38 95 LEU A N 1
ATOM 713 C CA . LEU A 1 95 ? -8.558 -7.676 12.911 1.00 94.38 95 LEU A CA 1
ATOM 714 C C . LEU A 1 95 ? -8.055 -7.801 14.348 1.00 94.38 95 LEU A C 1
ATOM 716 O O . LEU A 1 95 ? -8.278 -8.827 14.988 1.00 94.38 95 LEU A O 1
ATOM 720 N N . ASP A 1 96 ? -7.446 -6.739 14.862 1.00 93.25 96 ASP A N 1
ATOM 721 C CA . ASP A 1 96 ? -7.202 -6.564 16.288 1.00 93.25 96 ASP A CA 1
ATOM 722 C C . ASP A 1 96 ? -8.352 -5.764 16.913 1.00 93.25 96 ASP A C 1
ATOM 724 O O . ASP A 1 96 ? -8.511 -4.568 16.669 1.00 93.25 96 ASP A O 1
ATOM 728 N N . ASN A 1 97 ? -9.162 -6.442 17.729 1.00 91.44 97 ASN A N 1
ATOM 729 C CA . ASN A 1 97 ? -10.248 -5.838 18.504 1.00 91.44 97 ASN A CA 1
ATOM 730 C C . ASN A 1 97 ? -9.935 -5.787 20.013 1.00 91.44 97 ASN A C 1
ATOM 732 O O . ASN A 1 97 ? -10.837 -5.726 20.846 1.00 91.44 97 ASN A O 1
ATOM 736 N N . SER A 1 98 ? -8.657 -5.845 20.397 1.00 89.62 98 SER A N 1
ATOM 737 C CA . SER A 1 98 ? -8.237 -5.761 21.800 1.00 89.62 98 SER A CA 1
ATOM 738 C C . SER A 1 98 ? -8.566 -4.409 22.439 1.00 89.62 98 SER A C 1
ATOM 740 O O . SER A 1 98 ? -8.709 -4.341 23.669 1.00 89.62 98 SER A O 1
ATOM 742 N N . GLN A 1 99 ? -8.686 -3.359 21.611 1.00 89.06 99 GLN A N 1
ATOM 743 C CA . GLN A 1 99 ? -8.847 -1.957 22.014 1.00 89.06 99 GLN A CA 1
ATOM 744 C C . GLN A 1 99 ? -7.788 -1.560 23.050 1.00 89.06 99 GLN A C 1
ATOM 746 O O . GLN A 1 99 ? -8.077 -0.926 24.063 1.00 89.06 99 GLN A O 1
ATOM 751 N N . SER A 1 100 ? -6.559 -2.032 22.822 1.00 87.31 100 SER A N 1
ATOM 752 C CA . SER A 1 100 ? -5.407 -1.844 23.706 1.00 87.31 100 SER A CA 1
ATOM 753 C C . SER A 1 100 ? -4.757 -0.469 23.559 1.00 87.31 100 SER A C 1
ATOM 755 O O . SER A 1 100 ? -4.125 -0.003 24.503 1.00 87.31 100 SER A O 1
ATOM 757 N N . ILE A 1 101 ? -4.941 0.190 22.411 1.00 89.56 101 ILE A N 1
ATOM 758 C CA . ILE A 1 101 ? -4.391 1.514 22.114 1.00 89.56 101 ILE A CA 1
ATOM 759 C C . ILE A 1 101 ? -5.504 2.521 21.810 1.00 89.56 101 ILE A C 1
ATOM 761 O O . ILE A 1 101 ? -6.491 2.199 21.143 1.00 89.56 101 ILE A O 1
ATOM 765 N N . GLY A 1 102 ? -5.333 3.755 22.286 1.00 89.19 102 GLY A N 1
ATOM 766 C CA . GLY A 1 102 ? -6.188 4.886 21.928 1.00 89.19 102 GLY A CA 1
ATOM 767 C C . GLY A 1 102 ? -5.633 5.688 20.751 1.00 89.19 102 GLY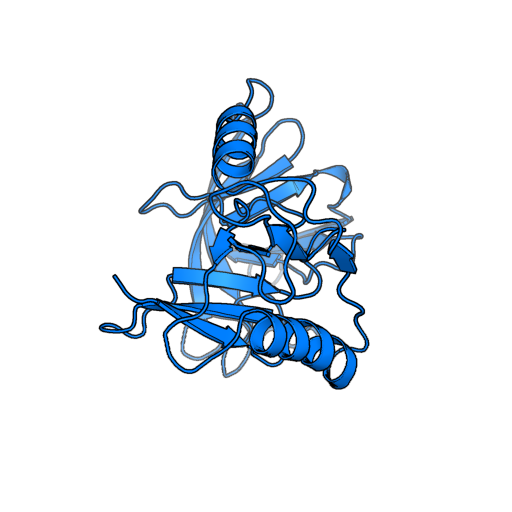 A C 1
ATOM 768 O O . GLY A 1 102 ? -4.491 5.510 20.320 1.00 89.19 102 GLY A O 1
ATOM 769 N N . ALA A 1 103 ? -6.423 6.640 20.248 1.00 86.69 103 ALA A N 1
ATOM 770 C CA . ALA A 1 103 ? -6.002 7.521 19.156 1.00 86.69 103 ALA A CA 1
ATOM 771 C C . ALA A 1 103 ? -4.741 8.342 19.495 1.00 86.69 103 ALA A C 1
ATOM 773 O O . ALA A 1 103 ? -3.887 8.545 18.632 1.00 86.69 103 ALA A O 1
ATOM 774 N N . SER A 1 104 ? -4.596 8.792 20.747 1.00 85.69 104 SER A N 1
ATOM 775 C CA . SER A 1 104 ? -3.413 9.530 21.208 1.00 85.69 104 SER A CA 1
ATOM 776 C C . SER A 1 104 ? -2.144 8.687 21.162 1.00 85.69 104 SER A C 1
ATOM 778 O O . SER A 1 104 ? -1.097 9.178 20.744 1.00 85.69 104 SER A O 1
ATOM 780 N N . ASP A 1 105 ? -2.236 7.424 21.568 1.00 88.00 105 ASP A N 1
ATOM 781 C CA . ASP A 1 105 ? -1.087 6.520 21.625 1.00 88.00 105 ASP A CA 1
ATOM 782 C C . ASP A 1 105 ? -0.678 6.093 20.220 1.00 88.00 105 ASP A C 1
ATOM 784 O O . ASP A 1 105 ? 0.504 6.130 19.883 1.00 88.00 105 ASP A O 1
ATOM 788 N N . PHE A 1 106 ? -1.660 5.829 19.355 1.00 86.94 106 PHE A N 1
ATOM 789 C CA . PHE A 1 106 ? -1.423 5.604 17.933 1.00 86.94 106 PHE A CA 1
ATOM 790 C C . PHE A 1 106 ? -0.695 6.787 17.271 1.00 86.94 106 PHE A C 1
ATOM 792 O O . PHE A 1 106 ? 0.235 6.589 16.490 1.00 86.94 106 PHE A O 1
ATOM 799 N N . LEU A 1 107 ? -1.084 8.030 17.580 1.00 84.94 107 LEU A N 1
ATOM 800 C CA . LEU A 1 107 ? -0.418 9.215 17.031 1.00 84.94 107 LEU A CA 1
ATOM 801 C C . LEU A 1 107 ? 1.034 9.346 17.508 1.00 84.94 107 LEU A C 1
ATOM 803 O O . LEU A 1 107 ? 1.885 9.733 16.706 1.00 84.94 107 LEU A O 1
ATOM 807 N N . LYS A 1 108 ? 1.326 9.001 18.769 1.00 85.56 108 LYS A N 1
ATOM 808 C CA . LYS A 1 108 ? 2.698 8.972 19.301 1.00 85.56 108 LYS A CA 1
ATOM 809 C C . LYS A 1 108 ? 3.541 7.909 18.600 1.00 85.56 108 LYS A C 1
ATOM 811 O O . LYS A 1 108 ? 4.576 8.247 18.039 1.00 85.56 108 LYS A O 1
ATOM 816 N N . GLN A 1 109 ? 3.046 6.673 18.520 1.00 83.06 109 GLN A N 1
ATOM 817 C CA . GLN A 1 109 ? 3.726 5.583 17.808 1.00 83.06 109 GLN A CA 1
ATOM 818 C C . GLN A 1 109 ? 4.000 5.955 16.348 1.00 83.06 109 GLN A C 1
ATOM 820 O O . GLN A 1 109 ? 5.108 5.803 15.846 1.00 83.06 109 GLN A O 1
ATOM 825 N N . ARG A 1 110 ? 3.012 6.537 15.661 1.00 76.94 110 ARG A N 1
ATOM 826 C CA . ARG A 1 110 ? 3.173 7.020 14.285 1.00 76.94 110 ARG A CA 1
ATOM 827 C C . ARG A 1 110 ? 4.277 8.076 14.150 1.00 76.94 110 ARG A C 1
ATOM 829 O O . ARG A 1 110 ? 4.911 8.138 13.098 1.00 76.94 110 ARG A O 1
ATOM 836 N N . ALA A 1 111 ? 4.449 8.942 15.146 1.00 74.81 111 ALA A N 1
ATOM 837 C CA . ALA A 1 111 ? 5.488 9.968 15.135 1.00 74.81 111 ALA A CA 1
ATOM 838 C C . ALA A 1 111 ? 6.892 9.372 15.337 1.00 74.81 111 ALA A C 1
ATOM 840 O O . ALA A 1 111 ? 7.845 9.891 14.765 1.00 74.81 111 ALA A O 1
ATOM 841 N N . GLU A 1 112 ? 7.004 8.276 16.091 1.00 68.88 112 GLU A N 1
ATOM 842 C CA . GLU A 1 112 ? 8.262 7.559 16.339 1.00 68.88 112 GLU A CA 1
ATOM 843 C C . GLU A 1 112 ? 8.738 6.736 15.134 1.00 68.88 112 GLU A C 1
ATOM 845 O O . GLU A 1 112 ? 9.940 6.593 14.935 1.00 68.88 112 GLU A O 1
ATOM 850 N N . VAL A 1 113 ? 7.827 6.288 14.259 1.00 64.69 113 VAL A N 1
ATOM 851 C CA . VAL A 1 113 ? 8.151 5.649 12.960 1.00 64.69 113 VAL A CA 1
ATOM 852 C C . VAL A 1 113 ? 8.611 6.697 11.922 1.00 64.69 113 VAL A C 1
ATOM 854 O O . VAL A 1 113 ? 8.280 6.648 10.736 1.00 64.69 113 VAL A O 1
ATOM 857 N N . ALA A 1 114 ? 9.338 7.722 12.367 1.00 53.78 114 ALA A N 1
ATOM 858 C CA . ALA A 1 114 ? 9.996 8.671 11.487 1.00 53.78 114 ALA A CA 1
ATOM 859 C C . ALA A 1 114 ? 11.187 7.996 10.793 1.00 53.78 114 ALA A C 1
ATOM 861 O O . ALA A 1 114 ? 11.897 7.181 11.374 1.00 53.78 114 ALA A O 1
ATOM 862 N N . VAL A 1 115 ? 11.371 8.357 9.525 1.00 54.16 115 VAL A N 1
ATOM 863 C CA . VAL A 1 115 ? 12.400 7.850 8.614 1.00 54.16 115 VAL A CA 1
ATOM 864 C C . VAL A 1 115 ? 13.789 7.911 9.269 1.00 54.16 115 VAL A C 1
ATOM 866 O O . VAL A 1 115 ? 14.291 8.996 9.560 1.00 54.16 115 VAL A O 1
ATOM 869 N N . GLY A 1 116 ? 14.385 6.746 9.540 1.00 52.84 116 GLY A N 1
ATOM 870 C CA . GLY A 1 116 ? 15.715 6.617 10.144 1.00 52.84 116 GLY A CA 1
ATOM 871 C C . GLY A 1 116 ? 16.857 6.774 9.130 1.00 52.84 116 GLY A C 1
ATOM 872 O O . GLY A 1 116 ? 16.644 6.735 7.922 1.00 52.84 116 GLY A O 1
ATOM 873 N N . ALA A 1 117 ? 18.095 6.905 9.621 1.00 47.12 117 ALA A N 1
ATOM 874 C CA . ALA A 1 117 ? 19.300 7.117 8.802 1.00 47.12 117 ALA A CA 1
ATOM 875 C C . ALA A 1 117 ? 19.566 6.026 7.733 1.00 47.12 117 ALA A C 1
ATOM 877 O O . ALA A 1 117 ? 20.228 6.292 6.728 1.00 47.12 117 ALA A O 1
ATOM 878 N N . GLU A 1 118 ? 19.020 4.817 7.911 1.00 53.50 118 GLU A N 1
ATOM 879 C CA . GLU A 1 118 ? 19.122 3.709 6.944 1.00 53.50 118 GLU A CA 1
ATOM 880 C C . GLU A 1 118 ? 18.295 3.927 5.657 1.00 53.50 118 GLU A C 1
ATOM 882 O O . GLU A 1 118 ? 18.477 3.192 4.687 1.00 53.50 118 GLU A O 1
ATOM 887 N N . GLU A 1 119 ? 17.435 4.951 5.598 1.00 61.78 119 GLU A N 1
ATOM 888 C CA . GLU A 1 119 ? 16.713 5.342 4.375 1.00 61.78 119 GLU A CA 1
ATOM 889 C C . GLU A 1 119 ? 17.472 6.374 3.521 1.00 61.78 119 GLU A C 1
ATOM 891 O O . GLU A 1 119 ? 16.885 7.003 2.639 1.00 61.78 119 GLU A O 1
ATOM 896 N N . THR A 1 120 ? 18.779 6.562 3.750 1.00 78.06 120 THR A N 1
ATOM 897 C CA . THR A 1 120 ? 19.596 7.440 2.898 1.00 78.06 120 THR A CA 1
ATOM 898 C C . THR A 1 120 ? 19.527 6.959 1.437 1.00 78.06 120 THR A C 1
ATOM 900 O O . THR A 1 120 ? 19.861 5.798 1.169 1.00 78.06 120 THR A O 1
ATOM 903 N N . PRO A 1 121 ? 19.105 7.816 0.486 1.00 84.38 121 PRO A N 1
ATOM 904 C CA . PRO A 1 121 ? 19.022 7.445 -0.922 1.00 84.38 121 PRO A CA 1
ATOM 905 C C . PRO A 1 121 ? 20.391 7.054 -1.493 1.00 84.38 121 PRO A C 1
ATOM 907 O O . PRO A 1 121 ? 21.346 7.825 -1.431 1.00 84.38 121 PRO A O 1
ATOM 910 N N . LEU A 1 122 ? 20.474 5.859 -2.078 1.00 90.50 122 LEU A N 1
ATOM 911 C CA . LEU A 1 122 ? 21.605 5.388 -2.885 1.00 90.50 122 LEU A CA 1
ATOM 912 C C . LEU A 1 122 ? 21.426 5.726 -4.371 1.00 90.50 122 LEU A C 1
ATOM 914 O O . LEU A 1 122 ? 22.400 5.802 -5.115 1.00 90.50 122 LEU A O 1
ATOM 918 N N . GLY A 1 123 ? 20.182 5.924 -4.806 1.00 92.25 123 GLY A N 1
ATOM 919 C CA . GLY A 1 123 ? 19.839 6.351 -6.156 1.00 92.25 123 GLY A CA 1
ATOM 920 C C . GLY A 1 123 ? 18.398 6.834 -6.222 1.00 92.25 123 GLY A C 1
ATOM 921 O O . GLY A 1 123 ? 17.538 6.325 -5.503 1.00 92.25 123 GLY A O 1
ATOM 922 N N . GLU A 1 124 ? 18.140 7.822 -7.074 1.00 93.62 124 GLU A N 1
ATOM 923 C CA . GLU A 1 124 ? 16.810 8.394 -7.275 1.00 93.62 124 GLU A CA 1
ATOM 924 C C . GLU A 1 124 ? 16.537 8.579 -8.769 1.00 93.62 124 GLU A C 1
ATOM 926 O O . GLU A 1 124 ? 17.346 9.163 -9.490 1.00 93.62 124 GLU A O 1
ATOM 931 N N . TRP A 1 125 ? 15.372 8.123 -9.227 1.00 94.94 125 TRP A N 1
ATOM 932 C CA . TRP A 1 125 ? 14.938 8.236 -10.617 1.00 94.94 125 TRP A CA 1
ATOM 933 C C . TRP A 1 125 ? 13.525 8.803 -10.689 1.00 94.94 125 TRP A C 1
ATOM 935 O O . TRP A 1 125 ? 12.630 8.380 -9.955 1.00 94.94 125 TRP A O 1
ATOM 945 N N . SER A 1 126 ? 13.313 9.751 -11.599 1.00 95.00 126 SER A N 1
ATOM 946 C CA . SER A 1 126 ? 11.965 10.184 -11.970 1.00 95.00 126 SER A CA 1
ATOM 947 C C . SER A 1 126 ? 11.422 9.210 -13.003 1.00 95.00 126 SER A C 1
ATOM 949 O O . SER A 1 126 ? 11.985 9.086 -14.083 1.00 95.00 126 SER A O 1
ATOM 951 N N . VAL A 1 127 ? 10.348 8.508 -12.661 1.00 94.62 127 VAL A N 1
ATOM 952 C CA . VAL A 1 127 ? 9.780 7.435 -13.479 1.00 94.62 127 VAL A CA 1
ATOM 953 C C . VAL A 1 127 ? 8.279 7.626 -13.653 1.00 94.62 127 VAL A C 1
ATOM 955 O O . VAL A 1 127 ? 7.590 8.227 -12.824 1.00 94.62 127 VAL A O 1
ATOM 958 N N . THR A 1 128 ? 7.741 7.060 -14.723 1.00 93.44 128 THR A N 1
ATOM 959 C CA . THR A 1 128 ? 6.301 6.922 -14.922 1.00 93.44 128 THR A CA 1
ATOM 960 C C . THR A 1 128 ? 5.888 5.510 -14.535 1.00 93.44 128 THR A C 1
ATOM 962 O O . THR A 1 128 ? 6.265 4.537 -15.182 1.00 93.44 128 THR A O 1
ATOM 965 N N . ARG A 1 129 ? 5.107 5.379 -13.463 1.00 91.25 129 ARG A N 1
ATOM 966 C CA . ARG A 1 129 ? 4.549 4.102 -13.012 1.00 91.25 129 ARG A CA 1
ATOM 967 C C . ARG A 1 129 ? 3.346 3.741 -13.878 1.00 91.25 129 ARG A C 1
ATOM 969 O O . ARG A 1 129 ? 2.348 4.466 -13.861 1.00 91.25 129 ARG A O 1
ATOM 976 N N . LEU A 1 130 ? 3.414 2.599 -14.562 1.00 87.62 130 LEU A N 1
ATOM 977 C CA . LEU A 1 130 ? 2.289 2.051 -15.321 1.00 87.62 130 LEU A CA 1
ATOM 978 C C . LEU A 1 130 ? 1.451 1.136 -14.428 1.00 87.62 130 LEU A C 1
ATOM 980 O O . LEU A 1 130 ? 1.969 0.238 -13.756 1.00 87.62 130 LEU A O 1
ATOM 984 N N . ARG A 1 131 ? 0.142 1.371 -14.394 1.00 81.94 131 ARG A N 1
ATOM 985 C CA . ARG A 1 131 ? -0.780 0.714 -13.466 1.00 81.94 131 ARG A CA 1
ATOM 986 C C . ARG A 1 131 ? -1.941 0.086 -14.222 1.00 81.94 131 ARG A C 1
ATOM 988 O O . ARG A 1 131 ? -2.435 0.646 -15.198 1.00 81.94 131 ARG A O 1
ATOM 995 N N . SER A 1 132 ? -2.390 -1.072 -13.751 1.00 70.12 132 SER A N 1
ATOM 996 C CA . SER A 1 132 ? -3.642 -1.684 -14.202 1.00 70.12 132 SER A CA 1
ATOM 997 C C . SER A 1 132 ? -4.858 -0.947 -13.624 1.00 70.12 132 SER A C 1
ATOM 999 O O . SER A 1 132 ? -4.707 -0.093 -12.751 1.00 70.12 132 SER A O 1
ATOM 1001 N N . ALA A 1 133 ? -6.070 -1.292 -14.077 1.00 57.91 133 ALA A N 1
ATOM 1002 C CA . ALA A 1 133 ? -7.356 -0.686 -13.675 1.00 57.91 133 ALA A CA 1
ATOM 1003 C C . ALA A 1 133 ? -7.604 -0.600 -12.153 1.00 57.91 133 ALA A C 1
ATOM 1005 O O . ALA A 1 133 ? -8.465 0.144 -11.694 1.00 57.91 133 ALA A O 1
ATOM 1006 N N . ALA A 1 134 ? -6.845 -1.375 -11.383 1.00 57.91 134 ALA A N 1
ATOM 1007 C CA . ALA A 1 134 ? -6.813 -1.407 -9.930 1.00 57.91 134 ALA A CA 1
ATOM 1008 C C . ALA A 1 134 ? -5.726 -0.488 -9.330 1.00 57.91 134 ALA A C 1
ATOM 1010 O O . ALA A 1 134 ? -5.286 -0.693 -8.207 1.00 57.91 134 ALA A O 1
ATOM 1011 N N . HIS A 1 135 ? -5.229 0.498 -10.082 1.00 63.53 135 HIS A N 1
ATOM 1012 C CA . HIS A 1 135 ? -4.144 1.393 -9.669 1.00 63.53 135 HIS A CA 1
ATOM 1013 C C . HIS A 1 135 ? -2.845 0.662 -9.285 1.00 63.53 135 HIS A C 1
ATOM 1015 O O . HIS A 1 135 ? -2.150 1.055 -8.347 1.00 63.53 135 HIS A O 1
ATOM 1021 N N . GLY A 1 136 ? -2.492 -0.361 -10.070 1.00 55.91 136 GLY A N 1
ATOM 1022 C CA . GLY A 1 136 ? -1.248 -1.126 -9.931 1.00 55.91 136 GLY A CA 1
ATOM 1023 C C . GLY A 1 136 ? -1.426 -2.432 -9.171 1.00 55.91 136 GLY A C 1
ATOM 1024 O O . GLY A 1 136 ? -0.439 -3.094 -8.883 1.00 55.91 136 GLY A O 1
ATOM 1025 N N . THR A 1 137 ? -2.674 -2.791 -8.861 1.00 50.72 137 THR A N 1
ATOM 1026 C CA . THR A 1 137 ? -2.972 -3.874 -7.935 1.00 50.72 137 THR A CA 1
ATOM 1027 C C . THR A 1 137 ? -3.854 -4.983 -8.530 1.00 50.72 137 THR A C 1
ATOM 1029 O O . THR A 1 137 ? -4.400 -5.817 -7.832 1.00 50.72 137 THR A O 1
ATOM 1032 N N . ALA A 1 138 ? -4.002 -5.079 -9.848 1.00 44.25 138 ALA A N 1
ATOM 1033 C CA . ALA A 1 138 ? -4.610 -6.263 -10.465 1.00 44.25 138 ALA A CA 1
ATOM 1034 C C . ALA A 1 138 ? -3.502 -7.138 -11.048 1.00 44.25 138 ALA A C 1
ATOM 1036 O O . ALA A 1 138 ? -2.694 -6.631 -11.828 1.00 44.25 138 ALA A O 1
ATOM 1037 N N . ASN A 1 139 ? -3.487 -8.428 -10.691 1.00 47.47 139 ASN A N 1
ATOM 1038 C CA . ASN A 1 139 ? -2.692 -9.424 -11.403 1.00 47.47 139 ASN A CA 1
ATOM 1039 C C . ASN A 1 139 ? -3.213 -9.484 -12.839 1.00 47.47 139 ASN A C 1
ATOM 1041 O O . ASN A 1 139 ? -4.339 -9.920 -13.079 1.00 47.47 139 ASN A O 1
ATOM 1045 N N . THR A 1 140 ? -2.410 -9.042 -13.798 1.00 47.94 140 THR A N 1
ATOM 1046 C CA . THR A 1 140 ? -2.637 -9.378 -15.199 1.00 47.94 140 THR A CA 1
ATOM 1047 C C . THR A 1 140 ? -2.230 -10.836 -15.378 1.00 47.94 140 THR A C 1
ATOM 1049 O O . THR A 1 140 ? -1.044 -11.155 -15.441 1.00 47.94 140 THR A O 1
ATOM 1052 N N . LEU A 1 141 ? -3.216 -11.735 -15.391 1.00 42.91 141 LEU A N 1
ATOM 1053 C CA . LEU A 1 141 ? -3.036 -13.098 -15.887 1.00 42.91 141 LEU A CA 1
ATOM 1054 C C . LEU A 1 141 ? -2.729 -12.994 -17.386 1.00 42.91 141 LEU A C 1
ATOM 1056 O O . LEU A 1 141 ? -3.622 -12.736 -18.187 1.00 42.91 141 LEU A O 1
ATOM 1060 N N . GLY A 1 142 ? -1.450 -13.130 -17.733 1.00 50.62 142 GLY A N 1
ATOM 1061 C CA . GLY A 1 142 ? -0.936 -12.943 -19.088 1.00 50.62 142 GLY A CA 1
ATOM 1062 C C . GLY A 1 142 ? -0.313 -11.561 -19.293 1.00 50.62 142 GLY A C 1
ATOM 1063 O O . GLY A 1 142 ? -0.972 -10.530 -19.177 1.00 50.62 142 GLY A O 1
ATOM 1064 N N . LEU A 1 143 ? 0.977 -11.545 -19.633 1.00 52.03 143 LEU A N 1
ATOM 1065 C CA . LEU A 1 143 ? 1.716 -10.371 -20.107 1.00 52.03 143 LEU A CA 1
ATOM 1066 C C . LEU A 1 143 ? 1.352 -10.073 -21.575 1.00 52.03 143 LEU A C 1
ATOM 1068 O O . LEU A 1 143 ? 2.211 -10.029 -22.446 1.00 52.03 143 LEU A O 1
ATOM 1072 N N . THR A 1 144 ? 0.073 -9.861 -21.891 1.00 52.53 144 THR A N 1
ATOM 1073 C CA . THR A 1 144 ? -0.249 -9.073 -23.089 1.00 52.53 144 THR A CA 1
ATOM 1074 C C . THR A 1 144 ? -0.056 -7.612 -22.713 1.00 52.53 144 THR A C 1
ATOM 1076 O O . THR A 1 144 ? -0.946 -6.980 -22.139 1.00 52.53 144 THR A O 1
ATOM 1079 N N . LEU A 1 145 ? 1.157 -7.112 -22.955 1.00 61.12 145 LEU A N 1
ATOM 1080 C CA . LEU A 1 145 ? 1.560 -5.741 -22.671 1.00 61.12 145 LEU A CA 1
ATOM 1081 C C . LEU A 1 145 ? 0.862 -4.799 -23.662 1.00 61.12 145 LEU A C 1
ATOM 1083 O O . LEU A 1 145 ? 1.347 -4.545 -24.756 1.00 61.12 145 LEU A O 1
ATOM 1087 N N . GLY A 1 146 ? -0.328 -4.334 -23.292 1.00 67.69 146 GLY A N 1
ATOM 1088 C CA . GLY A 1 146 ? -1.032 -3.270 -24.000 1.00 67.69 146 GLY A CA 1
ATOM 1089 C C . GLY A 1 146 ? -1.018 -1.996 -23.169 1.00 67.69 146 GLY A C 1
ATOM 1090 O O . GLY A 1 146 ? -1.437 -2.020 -22.008 1.00 67.69 146 GLY A O 1
ATOM 1091 N N . VAL A 1 147 ? -0.572 -0.886 -23.756 1.00 72.12 147 VAL A N 1
ATOM 1092 C CA . VAL A 1 147 ? -0.711 0.441 -23.149 1.00 72.12 147 VAL A CA 1
ATOM 1093 C C . VAL A 1 147 ? -2.140 0.929 -23.380 1.00 72.12 147 VAL A C 1
ATOM 1095 O O . VAL A 1 147 ? -2.602 1.066 -24.510 1.00 72.12 147 VAL A O 1
ATOM 1098 N N . GLY A 1 148 ? -2.867 1.153 -22.293 1.00 74.00 148 GLY A N 1
ATOM 1099 C CA . GLY A 1 148 ? -4.219 1.683 -22.307 1.00 74.00 148 GLY A CA 1
ATOM 1100 C C . GLY A 1 148 ? -4.282 3.129 -22.801 1.00 74.00 148 GLY A C 1
ATOM 1101 O O . GLY A 1 148 ? -3.278 3.842 -22.806 1.00 74.00 148 GLY A O 1
ATOM 1102 N N . PRO A 1 149 ? -5.487 3.634 -23.110 1.00 73.94 149 PRO A N 1
ATOM 1103 C CA . PRO A 1 149 ? -5.701 4.995 -23.610 1.00 73.94 149 PRO A CA 1
ATOM 1104 C C . PRO A 1 149 ? -5.227 6.101 -22.649 1.00 73.94 149 PRO A C 1
ATOM 1106 O O . PRO A 1 149 ? -5.077 7.246 -23.061 1.00 73.94 149 PRO A O 1
ATOM 1109 N N . LYS A 1 150 ? -4.991 5.782 -21.367 1.00 77.06 150 LYS A N 1
ATOM 1110 C CA . LYS A 1 150 ? -4.434 6.703 -20.357 1.00 77.06 150 LYS A CA 1
ATOM 1111 C C . LYS A 1 150 ? -2.980 6.393 -19.984 1.00 77.06 150 LYS A C 1
ATOM 1113 O O . LYS A 1 150 ? -2.521 6.795 -18.916 1.00 77.06 150 LYS A O 1
ATOM 1118 N N . GLY A 1 151 ? -2.278 5.636 -20.821 1.00 76.94 151 GLY A N 1
ATOM 1119 C CA . GLY A 1 151 ? -0.865 5.318 -20.647 1.00 76.94 151 GLY A CA 1
ATOM 1120 C C . GLY A 1 151 ? -0.555 4.189 -19.660 1.00 76.94 151 GLY A C 1
ATOM 1121 O O . GLY A 1 151 ? 0.616 3.903 -19.481 1.00 76.94 151 GLY A O 1
ATOM 1122 N N . GLY A 1 152 ? -1.535 3.552 -19.006 1.00 79.94 152 GLY A N 1
ATOM 1123 C CA . GLY A 1 152 ? -1.284 2.430 -18.080 1.00 79.94 152 GLY A CA 1
ATOM 1124 C C . GLY A 1 152 ? -1.409 1.046 -18.708 1.00 79.94 152 GLY A C 1
ATOM 1125 O O . GLY A 1 152 ? -1.536 0.922 -19.914 1.00 79.94 152 GLY A O 1
ATOM 1126 N N . LEU A 1 153 ? -1.419 -0.009 -17.891 1.00 75.50 153 LEU A N 1
ATOM 1127 C CA . LEU A 1 153 ? -1.521 -1.390 -18.380 1.00 75.50 153 LEU A CA 1
ATOM 1128 C C . LEU A 1 153 ? -2.982 -1.809 -18.622 1.00 75.50 153 LEU A C 1
ATOM 1130 O O . LEU A 1 153 ? -3.800 -1.805 -17.696 1.00 75.50 153 LEU A O 1
ATOM 1134 N N . GLY A 1 154 ? -3.290 -2.224 -19.853 1.00 74.62 154 GLY A N 1
ATOM 1135 C CA . GLY A 1 154 ? -4.612 -2.675 -20.298 1.00 74.62 154 GLY A CA 1
ATOM 1136 C C . GLY A 1 154 ? -5.606 -1.539 -20.571 1.00 74.62 154 GLY A C 1
ATOM 1137 O O . GLY A 1 154 ? -5.348 -0.377 -20.276 1.00 74.62 154 GLY A O 1
ATOM 1138 N N . GLU A 1 155 ? -6.788 -1.872 -21.102 1.00 70.25 155 GLU A N 1
ATOM 1139 C CA . GLU A 1 155 ? -7.807 -0.909 -21.580 1.00 70.25 155 GLU A CA 1
ATOM 1140 C C . GLU A 1 155 ? -8.223 0.147 -20.534 1.00 70.25 155 GLU A C 1
ATOM 1142 O O . GLU A 1 155 ? -8.550 1.285 -20.865 1.00 70.25 155 GLU A O 1
ATOM 1147 N N . LYS A 1 156 ? -8.186 -0.214 -19.247 1.00 70.06 156 LYS A N 1
ATOM 1148 C CA . LYS A 1 156 ? -8.547 0.664 -18.121 1.00 70.06 156 LYS A CA 1
ATOM 1149 C C . LYS A 1 156 ? -7.341 1.118 -17.290 1.00 70.06 156 LYS A C 1
ATOM 1151 O O . LYS A 1 156 ? -7.533 1.673 -16.210 1.00 70.06 156 LYS A O 1
ATOM 1156 N N . GLY A 1 157 ? -6.121 0.844 -17.747 1.00 72.88 157 GLY A N 1
ATOM 1157 C CA . GLY A 1 157 ? -4.898 1.227 -17.050 1.00 72.88 157 GLY A CA 1
ATOM 1158 C C . GLY A 1 157 ? -4.686 2.738 -17.026 1.00 72.88 157 GLY A C 1
ATOM 1159 O O . GLY A 1 157 ? -5.165 3.461 -17.899 1.00 72.88 157 GLY A O 1
ATOM 1160 N N . ASP A 1 158 ? -3.937 3.215 -16.034 1.00 82.56 158 ASP A N 1
ATOM 1161 C CA . ASP A 1 158 ? -3.460 4.595 -15.962 1.00 82.56 158 ASP A CA 1
ATOM 1162 C C . ASP A 1 158 ? -1.947 4.686 -15.692 1.00 82.56 158 ASP A C 1
ATOM 1164 O O . ASP A 1 158 ? -1.304 3.729 -15.252 1.00 82.56 158 ASP A O 1
ATOM 1168 N N . ALA A 1 159 ? -1.366 5.844 -15.999 1.00 86.75 159 ALA A N 1
ATOM 1169 C CA . ALA A 1 159 ? 0.030 6.161 -15.731 1.00 86.75 159 ALA A CA 1
ATOM 1170 C C . ALA A 1 159 ? 0.132 7.281 -14.693 1.00 86.75 159 ALA A C 1
ATOM 1172 O O . ALA A 1 159 ? -0.667 8.220 -14.693 1.00 86.75 159 ALA A O 1
ATOM 1173 N N . VAL A 1 160 ? 1.120 7.195 -13.801 1.00 87.56 160 VAL A N 1
ATOM 1174 C CA . VAL A 1 160 ? 1.365 8.226 -12.784 1.00 87.56 160 VAL A CA 1
ATOM 1175 C C . VAL A 1 160 ? 2.848 8.518 -12.617 1.00 87.56 160 VAL A C 1
ATOM 1177 O O . VAL A 1 160 ? 3.664 7.604 -12.539 1.00 87.56 160 VAL A O 1
ATOM 1180 N N . SER A 1 161 ? 3.192 9.800 -12.502 1.00 90.62 161 SER A N 1
ATOM 1181 C CA . SER A 1 161 ? 4.562 10.219 -12.201 1.00 90.62 161 SER A CA 1
ATOM 1182 C C . SER A 1 161 ? 4.942 9.843 -10.768 1.00 90.62 161 SER A C 1
ATOM 1184 O O . SER A 1 161 ? 4.151 10.019 -9.827 1.00 90.62 161 SER A O 1
ATOM 1186 N N . ARG A 1 162 ? 6.145 9.293 -10.612 1.00 92.31 162 ARG A N 1
ATOM 1187 C CA . ARG A 1 162 ? 6.719 8.832 -9.352 1.00 92.31 162 ARG A CA 1
ATOM 1188 C C . ARG A 1 162 ? 8.203 9.125 -9.299 1.00 92.31 162 ARG A C 1
ATOM 1190 O O . ARG A 1 162 ? 8.871 9.236 -10.320 1.00 92.31 162 ARG A O 1
ATOM 1197 N N . GLN A 1 163 ? 8.707 9.185 -8.081 1.00 93.00 163 GLN A N 1
ATOM 1198 C CA . GLN A 1 163 ? 10.126 9.079 -7.826 1.00 93.00 163 GLN A CA 1
ATOM 1199 C C . GLN A 1 163 ? 10.400 7.685 -7.269 1.00 93.00 163 GLN A C 1
ATOM 1201 O O . GLN A 1 163 ? 9.812 7.302 -6.256 1.00 93.00 163 GLN A O 1
ATOM 1206 N N . LEU A 1 164 ? 11.240 6.920 -7.955 1.00 94.00 164 LEU A N 1
ATOM 1207 C CA . LEU A 1 164 ? 11.735 5.642 -7.470 1.00 94.00 164 LEU A CA 1
ATOM 1208 C C . LEU A 1 164 ? 13.072 5.893 -6.784 1.00 94.00 164 LEU A C 1
ATOM 1210 O O . LEU A 1 164 ? 13.980 6.462 -7.382 1.00 94.00 164 LEU A O 1
ATOM 1214 N N . ILE A 1 165 ? 13.170 5.502 -5.524 1.00 92.81 165 ILE A N 1
ATOM 1215 C CA . ILE A 1 165 ? 14.331 5.737 -4.677 1.00 92.81 165 ILE A CA 1
ATOM 1216 C C . ILE A 1 165 ? 14.824 4.378 -4.197 1.00 92.81 165 ILE A C 1
ATOM 1218 O O . ILE A 1 165 ? 14.059 3.587 -3.647 1.00 92.81 165 ILE A O 1
ATOM 1222 N N . LEU A 1 166 ? 16.102 4.103 -4.415 1.00 92.94 166 LEU A N 1
ATOM 1223 C CA . LEU A 1 166 ? 16.783 2.945 -3.859 1.00 92.94 166 LEU A CA 1
ATOM 1224 C C . LEU A 1 166 ? 17.464 3.368 -2.562 1.00 92.94 166 LEU A C 1
ATOM 1226 O O . LEU A 1 166 ? 18.260 4.302 -2.566 1.00 92.94 166 LEU A O 1
ATOM 1230 N N . THR A 1 167 ? 17.179 2.673 -1.470 1.00 90.62 167 THR A N 1
ATOM 1231 C CA . THR A 1 167 ? 17.930 2.778 -0.215 1.00 90.62 167 THR A CA 1
ATOM 1232 C C . THR A 1 167 ? 18.764 1.514 -0.022 1.00 90.62 167 THR A C 1
ATOM 1234 O O . THR A 1 167 ? 18.713 0.579 -0.823 1.00 90.62 167 THR A O 1
ATOM 1237 N N . LYS A 1 168 ? 19.529 1.453 1.068 1.00 89.38 168 LYS A N 1
ATOM 1238 C CA . LYS A 1 168 ? 20.303 0.259 1.424 1.00 89.38 168 LYS A CA 1
ATOM 1239 C C . LYS A 1 168 ? 19.430 -0.970 1.702 1.00 89.38 168 LYS A C 1
ATOM 1241 O O . LYS A 1 168 ? 19.892 -2.090 1.510 1.00 89.38 168 LYS A O 1
ATOM 1246 N N . MET A 1 169 ? 18.190 -0.769 2.152 1.00 87.38 169 MET A N 1
ATOM 1247 C CA . MET A 1 169 ? 17.314 -1.849 2.622 1.00 87.38 169 MET A CA 1
ATOM 1248 C C . MET A 1 169 ? 16.003 -1.960 1.841 1.00 87.38 169 MET A C 1
ATOM 1250 O O . MET A 1 169 ? 15.330 -2.986 1.940 1.00 87.38 169 MET A O 1
ATOM 1254 N N . SER A 1 170 ? 15.619 -0.939 1.072 1.00 88.88 170 SER A N 1
ATOM 1255 C CA . SER A 1 170 ? 14.300 -0.858 0.445 1.00 88.88 170 SER A CA 1
ATOM 1256 C C . SER A 1 170 ? 14.289 -0.140 -0.905 1.00 88.88 170 SER A C 1
ATOM 1258 O O . SER A 1 170 ? 15.137 0.696 -1.212 1.00 88.88 170 SER A O 1
ATOM 1260 N N . LEU A 1 171 ? 13.267 -0.449 -1.701 1.00 91.00 171 LEU A N 1
ATOM 1261 C CA . LEU A 1 171 ? 12.789 0.381 -2.799 1.00 91.00 171 LEU A CA 1
ATOM 1262 C C . LEU A 1 171 ? 11.623 1.231 -2.308 1.00 91.00 171 LEU A C 1
ATOM 1264 O O . LEU A 1 171 ? 10.644 0.714 -1.760 1.00 91.00 171 LEU A O 1
ATOM 1268 N N . VAL A 1 172 ? 11.711 2.532 -2.550 1.00 88.62 172 VAL A N 1
ATOM 1269 C CA . VAL A 1 172 ? 10.705 3.513 -2.160 1.00 88.62 172 VAL A CA 1
ATOM 1270 C C . VAL A 1 172 ? 10.110 4.150 -3.409 1.00 88.62 172 VAL A C 1
ATOM 1272 O O . VAL A 1 172 ? 10.813 4.728 -4.230 1.00 88.62 172 VAL A O 1
ATOM 1275 N N . GLU A 1 173 ? 8.790 4.074 -3.545 1.00 88.81 173 GLU A N 1
ATOM 1276 C CA . GLU A 1 173 ? 8.035 4.856 -4.519 1.00 88.81 173 GLU A CA 1
ATOM 1277 C C . GLU A 1 173 ? 7.460 6.076 -3.804 1.00 88.81 173 GLU A C 1
ATOM 1279 O O . GLU A 1 173 ? 6.641 5.936 -2.896 1.00 88.81 173 GLU A O 1
ATOM 1284 N N . ARG A 1 174 ? 7.852 7.278 -4.219 1.00 87.06 174 ARG A N 1
ATOM 1285 C CA . ARG A 1 174 ? 7.411 8.546 -3.630 1.00 87.06 174 ARG A CA 1
ATOM 1286 C C . ARG A 1 174 ? 6.621 9.366 -4.640 1.00 87.06 174 ARG A C 1
ATOM 1288 O O . ARG A 1 174 ? 6.900 9.332 -5.842 1.00 87.06 174 ARG A O 1
ATOM 1295 N N . ARG A 1 175 ? 5.622 10.120 -4.171 1.00 85.50 175 ARG A N 1
ATOM 1296 C CA . ARG A 1 175 ? 4.985 11.122 -5.031 1.00 85.50 175 ARG A CA 1
ATOM 1297 C C . ARG A 1 175 ? 5.847 12.385 -5.108 1.00 85.50 175 ARG A C 1
ATOM 1299 O O . ARG A 1 175 ? 6.268 12.879 -4.061 1.00 85.50 175 ARG A O 1
ATOM 1306 N N . PRO A 1 176 ? 6.080 12.930 -6.311 1.00 85.75 176 PRO A N 1
ATOM 1307 C CA . PRO A 1 176 ? 6.916 14.116 -6.472 1.00 85.75 176 PRO A CA 1
ATOM 1308 C C . PRO A 1 176 ? 6.267 15.395 -5.917 1.00 85.75 176 PRO A C 1
ATOM 1310 O O . PRO A 1 176 ? 6.973 16.328 -5.564 1.00 85.75 176 PRO A O 1
ATOM 1313 N N . ASP A 1 177 ? 4.936 15.449 -5.823 1.00 81.19 177 ASP A N 1
ATOM 1314 C CA . ASP A 1 177 ? 4.179 16.642 -5.427 1.00 81.19 177 ASP A CA 1
ATOM 1315 C C . ASP A 1 177 ? 4.134 16.872 -3.910 1.00 81.19 177 ASP A C 1
ATOM 1317 O O . ASP A 1 177 ? 4.117 18.015 -3.457 1.00 81.19 177 ASP A O 1
ATOM 1321 N N . ASN A 1 178 ? 4.081 15.801 -3.116 1.00 78.19 178 ASN A N 1
ATOM 1322 C CA . ASN A 1 178 ? 3.856 15.895 -1.671 1.00 78.19 178 ASN A CA 1
ATOM 1323 C C . ASN A 1 178 ? 4.826 15.062 -0.821 1.00 78.19 178 ASN A C 1
ATOM 1325 O O . ASN A 1 178 ? 4.643 14.981 0.394 1.00 78.19 178 ASN A O 1
ATOM 1329 N N . TYR A 1 179 ? 5.827 14.437 -1.450 1.00 75.50 179 TYR A N 1
ATOM 1330 C CA . TYR A 1 179 ? 6.842 13.606 -0.802 1.00 75.50 179 TYR A CA 1
ATOM 1331 C C . TYR A 1 179 ? 6.281 12.410 -0.007 1.00 75.50 179 TYR A C 1
ATOM 1333 O O . TYR A 1 179 ? 7.006 11.775 0.759 1.00 75.50 179 TYR A O 1
ATOM 1341 N N . GLU A 1 180 ? 5.006 12.054 -0.192 1.00 76.62 180 GLU A N 1
ATOM 1342 C CA . GLU A 1 180 ? 4.402 10.894 0.459 1.00 76.62 180 GLU A CA 1
ATOM 1343 C C . GLU A 1 180 ? 4.975 9.618 -0.165 1.00 76.62 180 GLU A C 1
ATOM 1345 O O . GLU A 1 180 ? 4.868 9.397 -1.378 1.00 76.62 180 GLU A O 1
ATOM 1350 N N . ALA A 1 181 ? 5.574 8.769 0.673 1.00 79.12 181 ALA A N 1
ATOM 1351 C CA . ALA A 1 181 ? 5.909 7.407 0.293 1.00 79.12 181 ALA A CA 1
ATOM 1352 C C . ALA A 1 181 ? 4.608 6.646 -0.009 1.00 79.12 181 ALA A C 1
ATOM 1354 O O . ALA A 1 181 ? 3.693 6.548 0.811 1.00 79.12 181 ALA A O 1
ATOM 1355 N N . VAL A 1 182 ? 4.502 6.169 -1.242 1.00 77.25 182 VAL A N 1
ATOM 1356 C CA . VAL A 1 182 ? 3.380 5.382 -1.751 1.00 77.25 182 VAL A CA 1
ATOM 1357 C C . VAL A 1 182 ? 3.628 3.903 -1.506 1.00 77.25 182 VAL A C 1
ATOM 1359 O O . VAL A 1 182 ? 2.662 3.179 -1.269 1.00 77.25 182 VAL A O 1
ATOM 1362 N N . ILE A 1 183 ? 4.888 3.469 -1.595 1.00 80.00 183 ILE A N 1
ATOM 1363 C CA . ILE A 1 183 ? 5.347 2.093 -1.395 1.00 80.00 183 ILE A CA 1
ATOM 1364 C C . ILE A 1 183 ? 6.755 2.158 -0.797 1.00 80.00 183 ILE A C 1
ATOM 1366 O O . ILE A 1 183 ? 7.564 2.966 -1.239 1.00 80.00 183 ILE A O 1
ATOM 1370 N N . VAL A 1 184 ? 7.039 1.312 0.191 1.00 83.75 184 VAL A N 1
ATOM 1371 C CA . VAL A 1 184 ? 8.371 1.087 0.771 1.00 83.75 184 VAL A CA 1
ATOM 1372 C C . VAL A 1 184 ? 8.487 -0.417 0.911 1.00 83.75 184 VAL A C 1
ATOM 1374 O O . VAL A 1 184 ? 7.872 -0.998 1.802 1.00 83.75 184 VAL A O 1
ATOM 1377 N N . ARG A 1 185 ? 9.188 -1.053 -0.022 1.00 85.75 185 ARG A N 1
ATOM 1378 C CA . ARG A 1 185 ? 9.315 -2.510 -0.087 1.00 85.75 185 ARG A CA 1
ATOM 1379 C C . ARG A 1 185 ? 10.753 -2.912 0.196 1.00 85.75 185 ARG A C 1
ATOM 1381 O O . ARG A 1 185 ? 11.650 -2.311 -0.394 1.00 85.75 185 ARG A O 1
ATOM 1388 N N . PRO A 1 186 ? 10.999 -3.886 1.084 1.00 87.69 186 PRO A N 1
ATOM 1389 C CA . PRO A 1 186 ? 12.355 -4.323 1.365 1.00 87.69 186 PRO A CA 1
ATOM 1390 C C . PRO A 1 186 ? 12.977 -4.940 0.110 1.00 87.69 186 PRO A C 1
ATOM 1392 O O . PRO A 1 186 ? 12.287 -5.581 -0.683 1.00 87.69 186 PRO A O 1
ATOM 1395 N N . LEU A 1 187 ? 14.288 -4.784 -0.065 1.00 90.50 187 LEU A N 1
ATOM 1396 C CA . LEU A 1 187 ? 14.995 -5.367 -1.211 1.00 90.50 187 LEU A CA 1
ATOM 1397 C C . LEU A 1 187 ? 14.904 -6.896 -1.236 1.00 90.50 187 LEU A C 1
ATOM 1399 O O . LEU A 1 187 ? 14.912 -7.483 -2.311 1.00 90.50 187 LEU A O 1
ATOM 1403 N N . SER A 1 188 ? 14.736 -7.535 -0.076 1.00 90.44 188 SER A N 1
ATOM 1404 C CA . SER A 1 188 ? 14.512 -8.981 0.031 1.00 90.44 188 SER A CA 1
ATOM 1405 C C . SER A 1 188 ? 13.209 -9.462 -0.620 1.00 90.44 188 SER A C 1
ATOM 1407 O O . SER A 1 188 ? 13.105 -10.642 -0.952 1.00 90.44 188 SER A O 1
ATOM 1409 N N . ALA A 1 189 ? 12.230 -8.572 -0.822 1.00 89.69 189 ALA A N 1
ATOM 1410 C CA . ALA A 1 189 ? 10.986 -8.898 -1.514 1.00 89.69 189 ALA A CA 1
ATOM 1411 C C . ALA A 1 189 ? 11.129 -8.874 -3.044 1.00 89.69 189 ALA A C 1
ATOM 1413 O O . ALA A 1 189 ? 10.241 -9.352 -3.745 1.00 89.69 189 ALA A O 1
ATOM 1414 N N . VAL A 1 190 ? 12.212 -8.302 -3.587 1.00 92.19 190 VAL A N 1
ATOM 1415 C CA . VAL A 1 190 ? 12.432 -8.221 -5.036 1.00 92.19 190 VAL A CA 1
ATOM 1416 C C . VAL A 1 190 ? 12.887 -9.583 -5.552 1.00 92.19 190 VAL A C 1
ATOM 1418 O O . VAL A 1 190 ? 13.933 -10.091 -5.158 1.00 92.19 190 VAL A O 1
ATOM 1421 N N . ALA A 1 191 ? 12.102 -10.163 -6.455 1.00 92.69 191 ALA A N 1
ATOM 1422 C CA . ALA A 1 191 ? 12.417 -11.420 -7.120 1.00 92.69 191 ALA A CA 1
ATOM 1423 C C . ALA A 1 191 ? 13.251 -11.191 -8.385 1.00 92.69 191 ALA A C 1
ATOM 1425 O O . ALA A 1 191 ? 14.244 -11.881 -8.610 1.00 92.69 191 ALA A O 1
ATOM 1426 N N . ALA A 1 192 ? 12.855 -10.213 -9.205 1.00 91.62 192 ALA A N 1
ATOM 1427 C CA . ALA A 1 192 ? 13.516 -9.917 -10.468 1.00 91.62 192 ALA A CA 1
ATOM 1428 C C . ALA A 1 192 ? 13.365 -8.445 -10.868 1.00 91.62 192 ALA A C 1
ATOM 1430 O O . ALA A 1 192 ? 12.363 -7.793 -10.569 1.00 91.62 192 ALA A O 1
ATOM 1431 N N . LEU A 1 193 ? 14.365 -7.951 -11.600 1.00 92.56 193 LEU A N 1
ATOM 1432 C CA . LEU A 1 193 ? 14.322 -6.689 -12.330 1.00 92.56 193 LEU A CA 1
ATOM 1433 C C . LEU A 1 193 ? 14.437 -7.010 -13.821 1.00 92.56 193 LEU A C 1
ATOM 1435 O O . LEU A 1 193 ? 15.465 -7.511 -14.275 1.00 92.56 193 LEU A O 1
ATOM 1439 N N . VAL A 1 194 ? 13.375 -6.746 -14.575 1.00 89.75 194 VAL A N 1
ATOM 1440 C CA . VAL A 1 194 ? 13.241 -7.164 -15.973 1.00 89.75 194 VAL A CA 1
ATOM 1441 C C . VAL A 1 194 ? 13.190 -5.935 -16.863 1.00 89.75 194 VAL A C 1
ATOM 1443 O O . VAL A 1 194 ? 12.356 -5.060 -16.662 1.00 89.75 194 VAL A O 1
ATOM 1446 N N . ARG A 1 195 ? 14.058 -5.869 -17.869 1.00 90.19 195 ARG A N 1
ATOM 1447 C CA . ARG A 1 195 ? 14.000 -4.839 -18.912 1.00 90.19 195 ARG A CA 1
ATOM 1448 C C . ARG A 1 195 ? 13.264 -5.390 -20.129 1.00 90.19 195 ARG A C 1
ATOM 1450 O O . ARG A 1 195 ? 13.508 -6.531 -20.512 1.00 90.19 195 ARG A O 1
ATOM 1457 N N . PHE A 1 196 ? 12.398 -4.587 -20.739 1.00 85.19 196 PHE A N 1
ATOM 1458 C CA . PHE A 1 196 ? 11.686 -4.991 -21.953 1.00 85.19 196 PHE A CA 1
ATOM 1459 C C . PHE A 1 196 ? 12.596 -4.798 -23.172 1.00 85.19 196 PHE A C 1
ATOM 1461 O O . PHE A 1 196 ? 13.217 -3.745 -23.319 1.00 85.19 196 PHE A O 1
ATOM 1468 N N . ALA A 1 197 ? 12.720 -5.818 -24.025 1.00 85.19 197 ALA A N 1
ATOM 1469 C CA . ALA A 1 197 ? 13.632 -5.783 -25.171 1.00 85.19 197 ALA A CA 1
ATOM 1470 C C . ALA A 1 197 ? 13.102 -4.873 -26.290 1.00 85.19 197 ALA A C 1
ATOM 1472 O O . ALA A 1 197 ? 13.864 -4.131 -26.906 1.00 85.19 197 ALA A O 1
ATOM 1473 N N . GLU A 1 198 ? 11.791 -4.908 -26.513 1.00 85.38 198 GLU A N 1
ATOM 1474 C CA . GLU A 1 198 ? 11.079 -4.132 -27.528 1.00 85.38 198 GLU A CA 1
ATOM 1475 C C . GLU A 1 198 ? 10.936 -2.658 -27.131 1.00 85.38 198 GLU A C 1
ATOM 1477 O O . GLU A 1 198 ? 10.887 -1.780 -27.988 1.00 85.38 198 GLU A O 1
ATOM 1482 N N . GLU A 1 199 ? 10.916 -2.383 -25.826 1.00 84.75 199 GLU A N 1
ATOM 1483 C CA . GLU A 1 199 ? 10.783 -1.044 -25.254 1.00 84.75 199 GLU A CA 1
ATOM 1484 C C . GLU A 1 199 ? 11.831 -0.827 -24.146 1.00 84.75 199 GLU A C 1
ATOM 1486 O O . GLU A 1 199 ? 11.513 -0.888 -22.953 1.00 84.75 199 GLU A O 1
ATOM 1491 N N . PRO A 1 200 ? 13.102 -0.564 -24.507 1.00 85.94 200 PRO A N 1
ATOM 1492 C CA . PRO A 1 200 ? 14.215 -0.497 -23.556 1.00 85.94 200 PRO A CA 1
ATOM 1493 C C . PRO A 1 200 ? 14.104 0.613 -22.502 1.00 85.94 200 PRO A C 1
ATOM 1495 O O . PRO A 1 200 ? 14.858 0.598 -21.526 1.00 85.94 200 PRO A O 1
ATOM 1498 N N . GLN A 1 201 ? 13.219 1.589 -22.703 1.00 88.06 201 GLN A N 1
ATOM 1499 C CA . GLN A 1 201 ? 12.865 2.634 -21.739 1.00 88.06 201 GLN A CA 1
ATOM 1500 C C . GLN A 1 201 ? 12.001 2.115 -20.578 1.00 88.06 201 GLN A C 1
ATOM 1502 O O . GLN A 1 201 ? 11.827 2.803 -19.573 1.00 88.06 201 GLN A O 1
ATOM 1507 N N . MET A 1 202 ? 11.449 0.905 -20.701 1.00 89.56 202 MET A N 1
ATOM 1508 C CA . MET A 1 202 ? 10.616 0.291 -19.679 1.00 89.56 202 MET A CA 1
ATOM 1509 C C . MET A 1 202 ? 11.350 -0.805 -18.917 1.00 89.56 202 MET A C 1
ATOM 1511 O O . MET A 1 202 ? 12.180 -1.548 -19.451 1.00 89.56 202 MET A O 1
ATOM 1515 N N . PHE A 1 203 ? 10.969 -0.958 -17.655 1.00 91.81 203 PHE A N 1
ATOM 1516 C CA . PHE A 1 203 ? 11.376 -2.080 -16.826 1.00 91.81 203 PHE A CA 1
ATOM 1517 C C . PHE A 1 203 ? 10.263 -2.483 -15.859 1.00 91.81 203 PHE A C 1
ATOM 1519 O O . PHE A 1 203 ? 9.367 -1.700 -15.541 1.00 91.81 203 PHE A O 1
ATOM 1526 N N . ALA A 1 204 ? 10.313 -3.723 -15.396 1.00 90.94 204 ALA A N 1
ATOM 1527 C CA . ALA A 1 204 ? 9.401 -4.293 -14.427 1.00 90.94 204 ALA A CA 1
ATOM 1528 C C . ALA A 1 204 ? 10.166 -4.798 -13.204 1.00 90.94 204 ALA A C 1
ATOM 1530 O O . ALA A 1 204 ? 11.263 -5.340 -13.324 1.00 90.94 204 ALA A O 1
ATOM 1531 N N . ILE A 1 205 ? 9.563 -4.639 -12.032 1.00 91.62 205 ILE A N 1
ATOM 1532 C CA . ILE A 1 205 ? 10.015 -5.230 -10.778 1.00 91.62 205 ILE A CA 1
ATOM 1533 C C . ILE A 1 205 ? 9.004 -6.303 -10.397 1.00 91.62 205 ILE A C 1
ATOM 1535 O O . ILE A 1 205 ? 7.823 -6.008 -10.197 1.00 91.62 205 ILE A O 1
ATOM 1539 N N . GLU A 1 206 ? 9.465 -7.542 -10.327 1.00 89.44 206 GLU A N 1
ATOM 1540 C CA . GLU A 1 206 ? 8.695 -8.669 -9.817 1.00 89.44 206 GLU A CA 1
ATOM 1541 C C . GLU A 1 206 ? 9.046 -8.896 -8.349 1.00 89.44 206 GLU A C 1
ATOM 1543 O O . GLU A 1 206 ? 10.209 -8.773 -7.955 1.00 89.44 206 GLU A O 1
ATOM 1548 N N . PHE A 1 207 ? 8.043 -9.236 -7.545 1.00 86.75 207 PHE A N 1
ATOM 1549 C CA . PHE A 1 207 ? 8.201 -9.477 -6.117 1.00 86.75 207 PHE A CA 1
ATOM 1550 C C . PHE A 1 207 ? 7.825 -10.916 -5.763 1.00 86.75 207 PHE A C 1
ATOM 1552 O O . PHE A 1 207 ? 6.940 -11.507 -6.378 1.00 86.75 207 PHE A O 1
ATOM 1559 N N . ASN A 1 208 ? 8.479 -11.470 -4.745 1.00 87.44 208 ASN A N 1
ATOM 1560 C CA . ASN A 1 208 ? 8.257 -12.841 -4.268 1.00 87.44 208 ASN A CA 1
ATOM 1561 C C . ASN A 1 208 ? 7.264 -12.932 -3.092 1.00 87.44 208 ASN A C 1
ATOM 1563 O O . ASN A 1 208 ? 6.988 -14.025 -2.606 1.00 87.44 208 ASN A O 1
ATOM 1567 N N . ASP A 1 209 ? 6.711 -11.804 -2.649 1.00 78.25 209 ASP A N 1
ATOM 1568 C CA . ASP A 1 209 ? 5.822 -11.700 -1.486 1.00 78.25 209 ASP A CA 1
ATOM 1569 C C . ASP A 1 209 ? 4.333 -11.594 -1.864 1.00 78.25 209 ASP A C 1
ATOM 1571 O O . ASP A 1 209 ? 3.488 -11.233 -1.047 1.00 78.25 209 ASP A O 1
ATOM 1575 N N . GLY A 1 210 ? 3.998 -11.909 -3.119 1.00 73.94 210 GLY A N 1
ATOM 1576 C CA . GLY A 1 210 ? 2.631 -11.842 -3.641 1.00 73.94 210 GLY A CA 1
ATOM 1577 C C . GLY A 1 210 ? 2.201 -10.452 -4.116 1.00 73.94 210 GLY A C 1
ATOM 1578 O O . GLY A 1 210 ? 1.053 -10.287 -4.549 1.00 73.94 210 GLY A O 1
ATOM 1579 N N . CYS A 1 211 ? 3.098 -9.460 -4.086 1.00 76.38 211 CYS A N 1
ATOM 1580 C CA . CYS A 1 211 ? 2.843 -8.172 -4.714 1.00 76.38 211 CYS A CA 1
ATOM 1581 C C . CYS A 1 211 ? 2.712 -8.292 -6.235 1.00 76.38 211 CYS A C 1
ATOM 1583 O O . CYS A 1 211 ? 3.506 -8.981 -6.880 1.00 76.38 211 CYS A O 1
ATOM 1585 N N . PRO A 1 212 ? 1.749 -7.576 -6.835 1.00 76.00 212 PRO A N 1
ATOM 1586 C CA . PRO A 1 212 ? 1.685 -7.407 -8.277 1.00 76.00 212 PRO A CA 1
ATOM 1587 C C . PRO A 1 212 ? 2.984 -6.855 -8.865 1.00 76.00 212 PRO A C 1
ATOM 1589 O O . PRO A 1 212 ? 3.676 -6.044 -8.255 1.00 76.00 212 PRO A O 1
ATOM 1592 N N . ILE A 1 213 ? 3.269 -7.237 -10.108 1.00 83.69 213 ILE A N 1
ATOM 1593 C CA . ILE A 1 213 ? 4.430 -6.732 -10.843 1.00 83.69 213 ILE A CA 1
ATOM 1594 C C . ILE A 1 213 ? 4.335 -5.211 -10.997 1.00 83.69 213 ILE A C 1
ATOM 1596 O O . ILE A 1 213 ? 3.290 -4.648 -11.350 1.00 83.69 213 ILE A O 1
ATOM 1600 N N . HIS A 1 214 ? 5.455 -4.533 -10.764 1.00 88.00 214 HIS A N 1
ATOM 1601 C CA . HIS A 1 214 ? 5.560 -3.098 -10.940 1.00 88.00 214 HIS A CA 1
ATOM 1602 C C . HIS A 1 214 ? 6.300 -2.713 -12.220 1.00 88.00 214 HIS A C 1
ATOM 1604 O O . HIS A 1 214 ? 7.518 -2.770 -12.267 1.00 88.00 214 HIS A O 1
ATOM 1610 N N . VAL A 1 215 ? 5.569 -2.251 -13.233 1.00 90.00 215 VAL A N 1
ATOM 1611 C CA . VAL A 1 215 ? 6.107 -1.679 -14.475 1.00 90.00 215 VAL A CA 1
ATOM 1612 C C . VAL A 1 215 ? 6.342 -0.164 -14.376 1.00 90.00 215 VAL A C 1
ATOM 1614 O O . VAL A 1 215 ? 5.486 0.596 -13.900 1.00 90.00 215 VAL A O 1
ATOM 1617 N N . TYR A 1 216 ? 7.494 0.275 -14.864 1.00 92.06 216 TYR A N 1
ATOM 1618 C CA . TYR A 1 216 ? 7.949 1.658 -14.909 1.00 92.06 216 TYR A CA 1
ATOM 1619 C C . TYR A 1 216 ? 8.474 1.997 -16.309 1.00 92.06 216 TYR A C 1
ATOM 1621 O O . TYR A 1 216 ? 9.019 1.134 -16.992 1.00 92.06 216 TYR A O 1
ATOM 1629 N N . ALA A 1 217 ? 8.346 3.263 -16.698 1.00 91.00 217 ALA A N 1
ATOM 1630 C CA . ALA A 1 217 ? 9.005 3.859 -17.858 1.00 91.00 217 ALA A CA 1
ATOM 1631 C C . ALA A 1 217 ? 9.887 5.032 -17.400 1.00 91.00 217 ALA A C 1
ATOM 1633 O O . ALA A 1 217 ? 9.462 5.801 -16.528 1.00 91.00 217 ALA A O 1
ATOM 1634 N N . SER A 1 218 ? 11.091 5.160 -17.961 1.00 84.31 218 SER A N 1
ATOM 1635 C CA . SER A 1 218 ? 12.068 6.216 -17.651 1.00 84.31 218 SER A CA 1
ATOM 1636 C C . SER A 1 218 ? 12.597 6.902 -18.900 1.00 84.31 218 SER A C 1
ATOM 1638 O O . SER A 1 218 ? 12.636 6.257 -19.966 1.00 84.31 218 SER A O 1
#

Secondary structure (DSSP, 8-state):
--EEEEE-SSEEEEEETTT--EEEEEEGGGEEEEEEEEPP-TTS---SSTT-EEEEESSSSPPEEE-PPTTS-HHHHHHHHHHHHHHHH-PPPPEE------HHHHHHHHHHS---GGG--SEEEEEEEEE-TTTS-S--SS----B-TBBSBSTT-EEEEEEEEE-SSEEEEE-TTT--EEEEEEGGGEEEEEE-SS-TTEEEEEESSSPPPEEEE-

Foldseek 3Di:
DDWDWDQDLFWIFTADPPVRDTPAIAGLLQADVQQKEAAADPVLDQDPQGNFMWGHGNWQAQIDTDADDPPDGNVNVVVCRQVSCCPRVVDGHHYHSVNNHHPVRSVVVSVVPPDDPQQPFPDKDWKKWADDLNRNGDAPPDPPQDQAPQRHGDVNIHIDIWMWTDTPFWTWTAHPPPRRTRGTGGPQQFPDWAADPVQRQKIWTDGPSPGGIIIIGD

InterPro domains:
  IPR044978 DnaJ homologue subfamily C, GRV2/DNAJC13 [PTHR36983] (2-218)
  IPR045802 DnaJ homologue subfamily C, GRV2/DNAJC13, N-terminal domain [PF19432] (158-218)

Radius of gyration: 18.37 Å; chains: 1; bounding box: 47×33×55 Å